Protein AF-A0A1G2U4E5-F1 (afdb_monomer_lite)

Radius of gyration: 31.42 Å; chains: 1; bounding box: 74×52×102 Å

InterPro domains:
  IPR043993 Type IV secretion system pilin [PF18895] (74-133)

pLDDT: mean 73.96, std 17.14, range [27.81, 96.56]

Sequence (344 aa):
MTSFIKIIRIAASVAVLAMAILALFSVPTLAFAQQSYTPLSPLPGTTAGNCAINPTTGYPDPDCKSDLSNYLPGLFSLVIGVAGALAVIMIVIGGIEYLSTDSMFGKEGGKEKIKNAVWGLILAIGAYAILNTISPRLVNFSLILSSIPPPATTTPVGGGSAGCVGTNSCVAGDPWPDDSFVRLQKLLSGGNIPVNKNNCKTVGETNCTSVYGLGYGAIDGVIQLKRNCEAQGNITCSVVVTGGTEYWLHGSQTGAAKTTINLNTTGHKPGNSVVDISSSYSNLNDFITDSSKSGSYKRVSCSQGGCTCSNKGPGWLIGNAVYVRESSPDHWHVCFSSSTGGGF

Foldseek 3Di:
DVVVVVVVVVVVVVVVVVVVVVVVVPPDPPPPLDAFDADPDQDVQQWQAFQDQDPVPRHGDPRTGRGPLSRQLSVLVVVLVVLVVVLVVQLVVLVCQLVVDPDPVSVVVSVVSNVVSVVSSCVSVVVVVVLVVVPVCSNRPDPPDPDPDPPPPCPPPPDFDQPPPPDQKDFWFHFDDAQCCCQVVQQCVVANAHEPADADGTQPDPRHAHAHQAAPLQSVVQSVLQVLLCVQPNDHDHKYFHHAANCLVVFDQDDPVSGITGPVGDQRHRNFNKTKIAPPTPSSVCCQPPCVRQVWDFDDQPDDDDDDQDNQDTWIDGDQKTWDFDVVPTITIMGGDDPPPDDD

Secondary structure (DSSP, 8-state):
-HHHHHHHHHHHHHHHHHHHHHHHHSS------------SSPPTT-SBS--SBPTTTSSB-TT-B--HHHHHHHHHHHHHHHHHHHHHHHHHHHHHHHHH--SHHHHHHHHHHHHHHHHHHHHHHHHHHHHHHH-GGGTS-------PPPP------SS---TTSSSSEEETTPBPPP-HIIIIIIIIHHH---BSSPPPSBTT--S----TT--HHHHHHHHHHHHHHHTTTT------EEE-S-GGGTSPEESTTS-EEEGGG-S-STT--EEEEES--HHHHHHHH-HHHH--B------SSS--S-SSS-EEEETTEEEEEEETTEEEEEEEPP------

Organism: NCBI:txid1802761

Structure (mmCIF, N/CA/C/O backbone):
data_AF-A0A1G2U4E5-F1
#
_entry.id   AF-A0A1G2U4E5-F1
#
loop_
_atom_site.group_PDB
_atom_site.id
_atom_site.type_symbol
_atom_site.label_atom_id
_atom_site.label_alt_id
_atom_site.label_comp_id
_atom_site.label_asym_id
_atom_site.label_entity_id
_atom_site.label_seq_id
_atom_site.pdbx_PDB_ins_code
_atom_site.Cartn_x
_atom_site.Cartn_y
_atom_site.Cartn_z
_atom_site.occupancy
_atom_site.B_iso_or_equiv
_atom_site.auth_seq_id
_atom_site.auth_comp_id
_atom_site.auth_asym_id
_atom_site.auth_atom_id
_atom_site.pdbx_PDB_model_num
ATOM 1 N N . MET A 1 1 ? 13.640 7.698 71.812 1.00 59.16 1 MET A N 1
ATOM 2 C CA . MET A 1 1 ? 14.522 7.139 70.756 1.00 59.16 1 MET A CA 1
ATOM 3 C C . MET A 1 1 ? 13.835 6.116 69.847 1.00 59.16 1 MET A C 1
ATOM 5 O O . MET A 1 1 ? 14.070 6.145 68.648 1.00 59.16 1 MET A O 1
ATOM 9 N N . THR A 1 2 ? 12.953 5.249 70.353 1.00 62.41 2 THR A N 1
ATOM 10 C CA . THR A 1 2 ? 12.317 4.162 69.575 1.00 62.41 2 THR A CA 1
ATOM 11 C C . THR A 1 2 ? 11.336 4.620 68.482 1.00 62.41 2 THR A C 1
ATOM 13 O O . THR A 1 2 ? 11.304 4.011 67.415 1.00 62.41 2 THR A O 1
ATOM 16 N N . SER A 1 3 ? 10.576 5.704 68.685 1.00 62.19 3 SER A N 1
ATOM 17 C CA . SER A 1 3 ? 9.626 6.217 67.672 1.00 62.19 3 SER A CA 1
ATOM 18 C C . SER A 1 3 ? 10.297 6.921 66.490 1.00 62.19 3 SER A C 1
ATOM 20 O O . SER A 1 3 ? 9.851 6.765 65.358 1.00 62.19 3 SER A O 1
ATOM 22 N N . PHE A 1 4 ? 11.410 7.624 66.720 1.00 65.69 4 PHE A N 1
ATOM 23 C CA . PHE A 1 4 ? 12.185 8.265 65.648 1.00 65.69 4 PHE A CA 1
ATOM 24 C C . PHE A 1 4 ? 12.795 7.228 64.693 1.00 65.69 4 PHE A C 1
ATOM 26 O O . PHE A 1 4 ? 12.735 7.385 63.478 1.00 65.69 4 PHE A O 1
ATOM 33 N N . ILE A 1 5 ? 13.284 6.108 65.235 1.00 69.81 5 ILE A N 1
ATOM 34 C CA . ILE A 1 5 ? 13.827 4.990 64.449 1.00 69.81 5 ILE A CA 1
ATOM 35 C C . ILE A 1 5 ? 12.730 4.311 63.603 1.00 69.81 5 ILE A C 1
ATOM 37 O O . ILE A 1 5 ? 13.002 3.871 62.487 1.00 69.81 5 ILE A O 1
ATOM 41 N N . LYS A 1 6 ? 11.478 4.252 64.086 1.00 69.31 6 LYS A N 1
ATOM 42 C CA . LYS A 1 6 ? 10.341 3.704 63.320 1.00 69.31 6 LYS A CA 1
ATOM 43 C C . LYS A 1 6 ? 9.944 4.594 62.137 1.00 69.31 6 LYS A C 1
ATOM 45 O O . LYS A 1 6 ? 9.713 4.069 61.054 1.00 69.31 6 LYS A O 1
ATOM 50 N N . ILE A 1 7 ? 9.911 5.915 62.320 1.00 72.25 7 ILE A N 1
ATOM 51 C CA . ILE A 1 7 ? 9.549 6.869 61.255 1.00 72.25 7 ILE A CA 1
ATOM 52 C C . ILE A 1 7 ? 10.602 6.866 60.140 1.00 72.25 7 ILE A C 1
ATOM 54 O O . ILE A 1 7 ? 10.249 6.797 58.966 1.00 72.25 7 ILE A O 1
ATOM 58 N N . ILE A 1 8 ? 11.889 6.837 60.503 1.00 74.56 8 ILE A N 1
ATOM 59 C CA . ILE A 1 8 ? 12.995 6.752 59.536 1.00 74.56 8 ILE A CA 1
ATOM 60 C C . ILE A 1 8 ? 12.924 5.444 58.733 1.00 74.56 8 ILE A C 1
ATOM 62 O O . ILE A 1 8 ? 13.129 5.453 57.523 1.00 74.56 8 ILE A O 1
ATOM 66 N N . ARG A 1 9 ? 12.567 4.323 59.377 1.00 73.44 9 ARG A N 1
ATOM 67 C CA . ARG A 1 9 ? 12.382 3.031 58.696 1.00 73.44 9 ARG A CA 1
ATOM 68 C C . ARG A 1 9 ? 11.208 3.034 57.718 1.00 73.44 9 ARG A C 1
ATOM 70 O O . ARG A 1 9 ? 11.356 2.516 56.621 1.00 73.44 9 ARG A O 1
ATOM 77 N N . ILE A 1 10 ? 10.074 3.637 58.078 1.00 76.25 10 ILE A N 1
ATOM 78 C CA . ILE A 1 10 ? 8.908 3.735 57.183 1.00 76.25 10 ILE A CA 1
ATOM 79 C C . ILE A 1 10 ? 9.222 4.643 55.989 1.00 76.25 10 ILE A C 1
ATOM 81 O O . ILE A 1 10 ? 8.943 4.269 54.854 1.00 76.25 10 ILE A O 1
ATOM 85 N N . ALA A 1 11 ? 9.861 5.792 56.225 1.00 73.38 11 ALA A N 1
ATOM 86 C CA . ALA A 1 11 ? 10.262 6.709 55.160 1.00 73.38 11 ALA A CA 1
ATOM 87 C C . ALA A 1 11 ? 11.271 6.064 54.192 1.00 73.38 11 ALA A C 1
ATOM 89 O O . ALA A 1 11 ? 11.122 6.193 52.979 1.00 73.38 11 ALA A O 1
ATOM 90 N N . ALA A 1 12 ? 12.244 5.306 54.712 1.00 77.00 12 ALA A N 1
ATOM 91 C CA . ALA A 1 12 ? 13.188 4.551 53.893 1.00 77.00 12 ALA A CA 1
ATOM 92 C C . ALA A 1 12 ? 12.487 3.460 53.064 1.00 77.00 12 ALA A C 1
ATOM 94 O O . ALA A 1 12 ? 12.763 3.335 51.874 1.00 77.00 12 ALA A O 1
ATOM 95 N N . SER A 1 13 ? 11.533 2.724 53.644 1.00 76.25 13 SER A N 1
ATOM 96 C CA . SER A 1 13 ? 10.756 1.712 52.913 1.00 76.25 13 SER A CA 1
ATOM 97 C C . SER A 1 13 ? 9.894 2.317 51.802 1.00 76.25 13 SER A C 1
ATOM 99 O O . SER A 1 13 ? 9.824 1.756 50.711 1.00 76.25 13 SER A O 1
ATOM 101 N N . VAL A 1 14 ? 9.271 3.474 52.044 1.00 80.12 14 VAL A N 1
ATOM 102 C CA . VAL A 1 14 ? 8.480 4.191 51.029 1.00 80.12 14 VAL A CA 1
ATOM 103 C C . VAL A 1 14 ? 9.379 4.730 49.915 1.00 80.12 14 VAL A C 1
ATOM 105 O O . VAL A 1 14 ? 9.027 4.610 48.746 1.00 80.12 14 VAL A O 1
ATOM 108 N N . ALA A 1 15 ? 10.560 5.259 50.248 1.00 77.12 15 ALA A N 1
ATOM 109 C CA . ALA A 1 15 ? 11.523 5.741 49.259 1.00 77.12 15 ALA A CA 1
ATOM 110 C C . ALA A 1 15 ? 12.093 4.604 48.393 1.00 77.12 15 ALA A C 1
ATOM 112 O O . ALA A 1 15 ? 12.222 4.761 47.181 1.00 77.12 15 ALA A O 1
ATOM 113 N N . VAL A 1 16 ? 12.380 3.440 48.988 1.00 79.62 16 VAL A N 1
ATOM 114 C CA . VAL A 1 16 ? 12.820 2.242 48.254 1.00 79.62 16 VAL A CA 1
ATOM 115 C C . VAL A 1 16 ? 11.708 1.717 47.345 1.00 79.62 16 VAL A C 1
ATOM 117 O O . VAL A 1 16 ? 11.981 1.379 46.196 1.00 79.62 16 VAL A O 1
ATOM 120 N N . LEU A 1 17 ? 10.453 1.710 47.806 1.00 78.94 17 LEU A N 1
ATOM 121 C CA . LEU A 1 17 ? 9.310 1.304 46.985 1.00 78.94 17 LEU A CA 1
ATOM 122 C C . LEU A 1 17 ? 9.060 2.291 45.832 1.00 78.94 17 LEU A C 1
ATOM 124 O O . LEU A 1 17 ? 8.835 1.865 44.704 1.00 78.94 17 LEU A O 1
ATOM 128 N N . ALA A 1 18 ? 9.166 3.598 46.083 1.00 78.06 18 ALA A N 1
ATOM 129 C CA . ALA A 1 18 ? 9.036 4.627 45.054 1.00 78.06 18 ALA A CA 1
ATOM 130 C C . ALA A 1 18 ? 10.158 4.540 44.006 1.00 78.06 18 ALA A C 1
ATOM 132 O O . ALA A 1 18 ? 9.879 4.633 42.813 1.00 78.06 18 ALA A O 1
ATOM 133 N N . MET A 1 19 ? 11.407 4.296 44.422 1.00 75.75 19 MET A N 1
ATOM 134 C CA . MET A 1 19 ? 12.526 4.080 43.497 1.00 75.75 19 MET A CA 1
ATOM 135 C C . MET A 1 19 ? 12.413 2.756 42.734 1.00 75.75 19 MET A C 1
ATOM 137 O O . MET A 1 19 ? 12.761 2.721 41.559 1.00 75.75 19 MET A O 1
ATOM 141 N N . ALA A 1 20 ? 11.882 1.693 43.344 1.00 75.25 20 ALA A N 1
ATOM 142 C CA . ALA A 1 20 ? 11.609 0.433 42.651 1.00 75.25 20 ALA A CA 1
ATOM 143 C C . ALA A 1 20 ? 10.503 0.588 41.592 1.00 75.25 20 ALA A C 1
ATOM 145 O O . ALA A 1 20 ? 10.631 0.063 40.490 1.00 75.25 20 ALA A O 1
ATOM 146 N N . ILE A 1 21 ? 9.453 1.364 41.886 1.00 74.50 21 ILE A N 1
ATOM 147 C CA . ILE A 1 21 ? 8.400 1.706 40.918 1.00 74.50 21 ILE A CA 1
ATOM 148 C C . ILE A 1 21 ? 8.966 2.586 39.796 1.00 74.50 21 ILE A C 1
ATOM 150 O O . ILE A 1 21 ? 8.688 2.335 38.629 1.00 74.50 21 ILE A O 1
ATOM 154 N N . LEU A 1 22 ? 9.815 3.567 40.115 1.00 69.75 22 LEU A N 1
ATOM 155 C CA . LEU A 1 22 ? 10.456 4.423 39.112 1.00 69.75 22 LEU A CA 1
ATOM 156 C C . LEU A 1 22 ? 11.447 3.642 38.228 1.00 69.75 22 LEU A C 1
ATOM 158 O O . LEU A 1 22 ? 11.534 3.903 37.031 1.00 69.75 22 LEU A O 1
ATOM 162 N N . ALA A 1 23 ? 12.134 2.645 38.794 1.00 67.19 23 ALA A N 1
ATOM 163 C CA . ALA A 1 23 ? 13.008 1.722 38.070 1.00 67.19 23 ALA A CA 1
ATOM 164 C C . ALA A 1 23 ? 12.234 0.754 37.153 1.00 67.19 23 ALA A C 1
ATOM 166 O O . ALA A 1 23 ? 12.748 0.343 36.117 1.00 67.19 23 ALA A O 1
ATOM 167 N N . LEU A 1 24 ? 10.980 0.427 37.489 1.00 62.53 24 LEU A N 1
ATOM 168 C CA . LEU A 1 24 ? 10.079 -0.336 36.614 1.00 62.53 24 LEU A CA 1
ATOM 169 C C . LEU A 1 24 ? 9.598 0.486 35.403 1.00 62.53 24 LEU A C 1
ATOM 171 O O . LEU A 1 24 ? 9.267 -0.098 34.375 1.00 62.53 24 LEU A O 1
ATOM 175 N N . PHE A 1 25 ? 9.608 1.821 35.490 1.00 58.56 25 PHE A N 1
ATOM 176 C CA . PHE A 1 25 ? 9.294 2.726 34.373 1.00 58.56 25 PHE A CA 1
ATOM 177 C C . PHE A 1 25 ? 10.502 3.067 33.481 1.00 58.56 25 PHE A C 1
ATOM 179 O O . PHE A 1 25 ? 10.305 3.597 32.389 1.00 58.56 25 PHE A O 1
ATOM 186 N N . SER A 1 26 ? 11.736 2.777 33.909 1.00 47.69 26 SER A N 1
ATOM 187 C CA . SER A 1 26 ? 12.967 3.085 33.161 1.00 47.69 26 SER A CA 1
ATOM 188 C C . SER A 1 26 ? 13.577 1.891 32.420 1.00 47.69 26 SER A C 1
ATOM 190 O O . SER A 1 26 ? 14.659 2.014 31.844 1.00 47.69 26 SER A O 1
ATOM 192 N N . VAL A 1 27 ? 12.884 0.749 32.369 1.00 55.75 27 VAL A N 1
ATOM 193 C CA . VAL A 1 27 ? 13.263 -0.349 31.475 1.00 55.75 27 VAL A CA 1
ATOM 194 C C . VAL A 1 27 ? 12.958 0.092 30.037 1.00 55.75 27 VAL A C 1
ATOM 196 O O . VAL A 1 27 ? 11.792 0.361 29.737 1.00 55.75 27 VAL A O 1
ATOM 199 N N . PRO A 1 28 ? 13.949 0.186 29.128 1.00 52.59 28 PRO A N 1
ATOM 200 C CA . PRO A 1 28 ? 13.651 0.363 27.717 1.00 52.59 28 PRO A CA 1
ATOM 201 C C . PRO A 1 28 ? 12.783 -0.816 27.295 1.00 52.59 28 PRO A C 1
ATOM 203 O O . PRO A 1 28 ? 13.145 -1.977 27.497 1.00 52.59 28 PRO A O 1
ATOM 206 N N . THR A 1 29 ? 11.603 -0.510 26.768 1.00 51.00 29 THR A N 1
ATOM 207 C CA . THR A 1 29 ? 10.697 -1.498 26.207 1.00 51.00 29 THR A CA 1
ATOM 208 C C . THR A 1 29 ? 11.466 -2.282 25.153 1.00 51.00 29 THR A C 1
ATOM 210 O O . THR A 1 29 ? 11.752 -1.790 24.063 1.00 51.00 29 THR A O 1
ATOM 213 N N . LEU A 1 30 ? 11.835 -3.518 25.493 1.00 43.84 30 LEU A N 1
ATOM 214 C CA . LEU A 1 30 ? 12.184 -4.521 24.504 1.00 43.84 30 LEU A CA 1
ATOM 215 C C . LEU A 1 30 ? 10.944 -4.651 23.628 1.00 43.84 30 LEU A C 1
ATOM 217 O O . LEU A 1 30 ? 9.931 -5.222 24.032 1.00 43.84 30 LEU A O 1
ATOM 221 N N . ALA A 1 31 ? 10.998 -4.003 22.469 1.00 39.25 31 ALA A N 1
ATOM 222 C CA . ALA A 1 31 ? 9.990 -4.111 21.445 1.00 39.25 31 ALA A CA 1
ATOM 223 C C . ALA A 1 31 ? 9.975 -5.574 21.003 1.00 39.25 31 ALA A C 1
ATOM 225 O O . ALA A 1 31 ? 10.792 -6.007 20.191 1.00 39.25 31 ALA A O 1
ATOM 226 N N . PHE A 1 32 ? 9.061 -6.355 21.575 1.00 39.91 32 PHE A N 1
ATOM 227 C CA . PHE A 1 32 ? 8.643 -7.596 20.959 1.00 39.91 32 PHE A CA 1
ATOM 228 C C . PHE A 1 32 ? 8.132 -7.226 19.569 1.00 39.91 32 PHE A C 1
ATOM 230 O O . PHE A 1 32 ? 7.167 -6.476 19.418 1.00 39.91 32 PHE A O 1
ATOM 237 N N . ALA A 1 33 ? 8.844 -7.701 18.552 1.00 35.50 33 ALA A N 1
ATOM 238 C CA . ALA A 1 33 ? 8.418 -7.636 17.170 1.00 35.50 33 ALA A CA 1
ATOM 239 C C . ALA A 1 33 ? 7.102 -8.417 17.049 1.00 35.50 33 ALA A C 1
ATOM 241 O O . ALA A 1 33 ? 7.104 -9.643 16.954 1.00 35.50 33 ALA A O 1
ATOM 242 N N . GLN A 1 34 ? 5.968 -7.723 17.130 1.00 42.28 34 GLN A N 1
ATOM 243 C CA . GLN A 1 34 ? 4.666 -8.365 17.037 1.00 42.28 34 GLN A CA 1
ATOM 244 C C . GLN A 1 34 ? 4.303 -8.507 15.559 1.00 42.28 34 GLN A C 1
ATOM 246 O O . GLN A 1 34 ? 4.170 -7.523 14.839 1.00 42.28 34 GLN A O 1
ATOM 251 N N . GLN A 1 35 ? 4.184 -9.750 15.092 1.00 42.25 35 GLN A N 1
ATOM 252 C CA . GLN A 1 35 ? 3.522 -10.064 13.827 1.00 42.25 35 GLN A CA 1
ATOM 253 C C . GLN A 1 35 ? 2.085 -9.525 13.866 1.00 42.25 35 GLN A C 1
ATOM 255 O O . GLN A 1 35 ? 1.492 -9.451 14.943 1.00 42.25 35 GLN A O 1
ATOM 260 N N . SER A 1 36 ? 1.527 -9.156 12.708 1.00 50.38 36 SER A N 1
ATOM 261 C CA . SER A 1 36 ? 0.116 -8.785 12.562 1.00 50.38 36 SER A CA 1
ATOM 262 C C . SER A 1 36 ? -0.775 -9.811 13.268 1.00 50.38 36 SER A C 1
ATOM 264 O O . SER A 1 36 ? -0.954 -10.930 12.793 1.00 50.38 36 SER A O 1
ATOM 266 N N . TYR A 1 37 ? -1.276 -9.442 14.446 1.00 56.69 37 TYR A N 1
ATOM 267 C CA . TYR A 1 37 ? -2.087 -10.316 15.278 1.00 56.69 37 TYR A CA 1
ATOM 268 C C . TYR A 1 37 ? -3.503 -10.337 14.714 1.00 56.69 37 TYR A C 1
ATOM 270 O O . TYR A 1 37 ? -4.217 -9.335 14.787 1.00 56.69 37 TYR A O 1
ATOM 278 N N . THR A 1 38 ? -3.892 -11.478 14.152 1.00 62.88 38 THR A N 1
ATOM 279 C CA . THR A 1 38 ? -5.272 -11.755 13.761 1.00 62.88 38 THR A CA 1
ATOM 280 C C . THR A 1 38 ? -5.931 -12.569 14.883 1.00 62.88 38 THR A C 1
ATOM 282 O O . THR A 1 38 ? -5.428 -13.636 15.245 1.00 62.88 38 THR A O 1
ATOM 285 N N . PRO A 1 39 ? -7.012 -12.073 15.507 1.00 62.44 39 PRO A N 1
ATOM 286 C CA . PRO A 1 39 ? -7.740 -12.828 16.515 1.00 62.44 39 PRO A CA 1
ATOM 287 C C . PRO A 1 39 ? -8.384 -14.064 15.870 1.00 62.44 39 PRO A C 1
ATOM 289 O O . PRO A 1 39 ? -8.879 -13.998 14.747 1.00 62.44 39 PRO A O 1
ATOM 292 N N . LEU A 1 40 ? -8.404 -15.192 16.591 1.00 62.72 40 LEU A N 1
ATOM 293 C CA . LEU A 1 40 ? -8.928 -16.467 16.073 1.00 62.72 40 LEU A CA 1
ATOM 294 C C . LEU A 1 40 ? -10.434 -16.430 15.765 1.00 62.72 40 LEU A C 1
ATOM 296 O O . LEU A 1 40 ? -10.932 -17.273 15.025 1.00 62.72 40 LEU A O 1
ATOM 300 N N . SER A 1 41 ? -11.161 -15.469 16.333 1.00 73.00 41 SER A N 1
ATOM 301 C CA . SER A 1 41 ? -12.567 -15.233 16.028 1.00 73.00 41 SER A CA 1
ATOM 302 C C . SER A 1 41 ? -12.882 -13.738 16.107 1.00 73.00 41 SER A C 1
ATOM 304 O O . SER A 1 41 ? -12.602 -13.125 17.144 1.00 73.00 41 SER A O 1
ATOM 306 N N . PRO A 1 42 ? -13.497 -13.141 15.075 1.00 71.38 42 PRO A N 1
ATOM 307 C CA . PRO A 1 42 ? -14.040 -11.796 15.179 1.00 71.38 42 PRO A CA 1
ATOM 308 C C . PRO A 1 42 ? -15.256 -11.784 16.116 1.00 71.38 42 PRO A C 1
ATOM 310 O O . PRO A 1 42 ? -16.144 -12.630 16.012 1.00 71.38 42 PRO A O 1
ATOM 313 N N . LEU A 1 43 ? -15.307 -10.816 17.030 1.00 79.25 43 LEU A N 1
ATOM 314 C CA . LEU A 1 43 ? -16.484 -10.533 17.848 1.00 79.25 43 LEU A CA 1
ATOM 315 C C . LEU A 1 43 ? -17.457 -9.611 17.078 1.00 79.25 43 LEU A C 1
ATOM 317 O O . LEU A 1 43 ? -17.062 -8.891 16.152 1.00 79.25 43 LEU A O 1
ATOM 321 N N . PRO A 1 44 ? -18.745 -9.580 17.455 1.00 73.50 44 PRO A N 1
ATOM 322 C CA . PRO A 1 44 ? -19.688 -8.612 16.904 1.00 73.50 44 PRO A CA 1
ATOM 323 C C . PRO A 1 44 ? -19.212 -7.172 17.147 1.00 73.50 44 PRO A C 1
ATOM 325 O O . PRO A 1 44 ? -18.889 -6.804 18.274 1.00 73.50 44 PRO A O 1
ATOM 328 N N . GLY A 1 45 ? -19.162 -6.355 16.091 1.00 70.62 45 GLY A N 1
ATOM 329 C CA . GLY A 1 45 ? -18.720 -4.956 16.172 1.00 70.62 45 GLY A CA 1
ATOM 330 C C . GLY A 1 45 ? -17.201 -4.751 16.256 1.00 70.62 45 GLY A C 1
ATOM 331 O O . GLY A 1 45 ? -16.765 -3.625 16.472 1.00 70.62 45 GLY A O 1
ATOM 332 N N . THR A 1 46 ? -16.391 -5.803 16.076 1.00 75.25 46 THR A N 1
ATOM 333 C CA . THR A 1 46 ? -14.915 -5.715 16.103 1.00 75.25 46 THR A CA 1
ATOM 334 C C . THR A 1 46 ? -14.244 -5.838 14.732 1.00 75.25 46 THR A C 1
ATOM 336 O O . THR A 1 46 ? -13.031 -6.028 14.643 1.00 75.25 46 THR A O 1
ATOM 339 N N . THR A 1 47 ? -15.022 -5.800 13.654 1.00 72.31 47 THR A N 1
ATOM 340 C CA . THR A 1 47 ? -14.549 -5.998 12.279 1.00 72.31 47 THR A CA 1
ATOM 341 C C . THR A 1 47 ? -14.635 -4.698 11.493 1.00 72.31 47 THR A C 1
ATOM 343 O O . THR A 1 47 ? -15.626 -3.977 11.592 1.00 72.31 47 THR A O 1
ATOM 346 N N . ALA A 1 48 ? -13.618 -4.405 10.683 1.00 64.38 48 ALA A N 1
ATOM 347 C CA . ALA A 1 48 ? -13.796 -3.504 9.552 1.00 64.38 48 ALA A CA 1
ATOM 348 C C . ALA A 1 48 ? -14.630 -4.250 8.500 1.00 64.38 48 ALA A C 1
ATOM 350 O O . ALA A 1 48 ? -14.339 -5.411 8.229 1.00 64.38 48 ALA A O 1
ATOM 351 N N . GLY A 1 49 ? -15.681 -3.624 7.969 1.00 64.12 49 GLY A N 1
ATOM 352 C CA . GLY A 1 49 ? -16.541 -4.217 6.938 1.00 64.12 49 GLY A CA 1
ATOM 353 C C . GLY A 1 49 ? -17.625 -5.181 7.446 1.00 64.12 49 GLY A C 1
ATOM 354 O O . GLY A 1 49 ? -17.754 -5.458 8.643 1.00 64.12 49 GLY A O 1
ATOM 355 N N . ASN A 1 50 ? -18.445 -5.674 6.511 1.00 64.19 50 ASN A N 1
ATOM 356 C CA . ASN A 1 50 ? -19.515 -6.632 6.785 1.00 64.19 50 ASN A CA 1
ATOM 357 C C . ASN A 1 50 ? -18.993 -8.069 6.658 1.00 64.19 50 ASN A C 1
ATOM 359 O O . ASN A 1 50 ? -18.819 -8.588 5.560 1.00 64.19 50 ASN A O 1
ATOM 363 N N . CYS A 1 51 ? -18.791 -8.738 7.788 1.00 66.94 51 CYS A N 1
ATOM 364 C CA . CYS A 1 51 ? -18.346 -10.131 7.807 1.00 66.94 51 CYS A CA 1
ATOM 365 C C . CYS A 1 51 ? -19.484 -11.153 7.634 1.00 66.94 51 CYS A C 1
ATOM 367 O O . CYS A 1 51 ? -19.261 -12.353 7.803 1.00 66.94 51 CYS A O 1
ATOM 369 N N . ALA A 1 52 ? -20.705 -10.712 7.305 1.00 65.25 52 ALA A N 1
ATOM 370 C CA . ALA A 1 52 ? -21.757 -11.623 6.875 1.00 65.25 52 ALA A CA 1
ATOM 371 C C . ALA A 1 52 ? -21.384 -12.266 5.532 1.00 65.25 52 ALA A C 1
ATOM 373 O O . ALA A 1 52 ? -20.851 -11.613 4.635 1.00 65.25 52 ALA A O 1
ATOM 374 N N . ILE A 1 53 ? -21.704 -13.552 5.385 1.00 58.44 53 ILE A N 1
ATOM 375 C CA . ILE A 1 53 ? -21.564 -14.249 4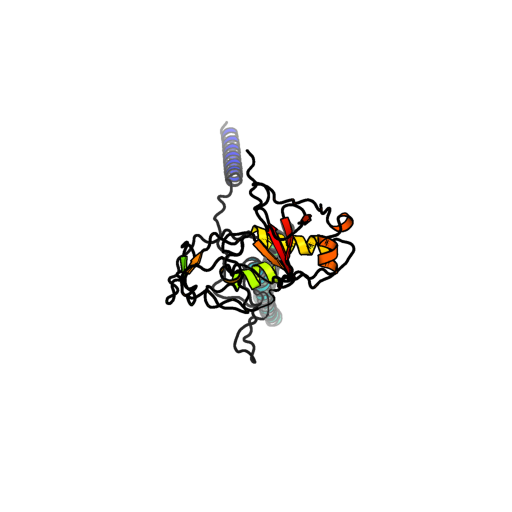.108 1.00 58.44 53 ILE A CA 1
ATOM 376 C C . ILE A 1 53 ? -22.479 -13.563 3.101 1.00 58.44 53 ILE A C 1
ATOM 378 O O . ILE A 1 53 ? -23.693 -13.492 3.303 1.00 58.44 53 ILE A O 1
ATOM 382 N N . ASN A 1 54 ? -21.893 -13.042 2.025 1.00 63.53 54 ASN A N 1
ATOM 383 C CA . ASN A 1 54 ? -22.670 -12.438 0.962 1.00 63.53 54 ASN A CA 1
ATOM 384 C C . ASN A 1 54 ? -23.501 -13.548 0.284 1.00 63.53 54 ASN A C 1
ATOM 386 O O . ASN A 1 54 ? -22.921 -14.508 -0.232 1.00 63.53 54 ASN A O 1
ATOM 390 N N . PRO A 1 55 ? -24.843 -13.449 0.273 1.00 58.00 55 PRO A N 1
ATOM 391 C CA . PRO A 1 55 ? -25.711 -14.507 -0.245 1.00 58.00 55 PRO A CA 1
ATOM 392 C C . PRO A 1 55 ? -25.564 -14.724 -1.759 1.00 58.00 55 PRO A C 1
ATOM 394 O O . PRO A 1 55 ? -25.997 -15.753 -2.270 1.00 58.00 55 PRO A O 1
ATOM 397 N N . THR A 1 56 ? -24.942 -13.784 -2.473 1.00 58.94 56 THR A N 1
ATOM 398 C CA . THR A 1 56 ? -24.748 -13.826 -3.926 1.00 58.94 56 THR A CA 1
ATOM 399 C C . THR A 1 56 ? -23.384 -14.397 -4.316 1.00 58.94 56 THR A C 1
ATOM 401 O O . THR A 1 56 ? -23.273 -15.052 -5.348 1.00 58.94 56 THR A O 1
ATOM 404 N N . THR A 1 57 ? -22.338 -14.158 -3.516 1.00 53.31 57 THR A N 1
ATOM 405 C CA . THR A 1 57 ? -20.968 -14.616 -3.822 1.00 53.31 57 THR A CA 1
ATOM 406 C C . THR A 1 57 ? -20.515 -15.802 -2.974 1.00 53.31 57 THR A C 1
ATOM 408 O O . THR A 1 57 ? -19.532 -16.441 -3.329 1.00 53.31 57 THR A O 1
ATOM 411 N N . GLY A 1 58 ? -21.198 -16.117 -1.867 1.00 52.41 58 GLY A N 1
ATOM 412 C CA . GLY A 1 58 ? -20.831 -17.213 -0.962 1.00 52.41 58 GLY A CA 1
ATOM 413 C C . GLY A 1 58 ? -19.554 -16.968 -0.146 1.00 52.41 58 GLY A C 1
ATOM 414 O O . GLY A 1 58 ? -19.149 -17.839 0.621 1.00 52.41 58 GLY A O 1
ATOM 415 N N . TYR A 1 59 ? -18.943 -15.787 -0.273 1.00 47.59 59 TYR A N 1
ATOM 416 C CA . TYR A 1 59 ? -17.741 -15.372 0.449 1.00 47.59 59 TYR A CA 1
ATOM 417 C C . TYR A 1 59 ? -18.024 -14.115 1.294 1.00 47.59 59 TYR A C 1
ATOM 419 O O . TYR A 1 59 ? -18.879 -13.308 0.912 1.00 47.59 59 TYR A O 1
ATOM 427 N N . PRO A 1 60 ? -17.350 -13.938 2.449 1.00 56.62 60 PRO A N 1
ATOM 428 C CA . PRO A 1 60 ? -17.403 -12.686 3.201 1.00 56.62 60 PRO A CA 1
ATOM 429 C C . PRO A 1 60 ? -16.788 -11.539 2.387 1.00 56.62 60 PRO A C 1
ATOM 431 O O . PRO A 1 60 ? -15.978 -11.766 1.486 1.00 56.62 60 PRO A O 1
ATOM 434 N N . ASP A 1 61 ? -17.196 -10.310 2.703 1.00 59.81 61 ASP A N 1
ATOM 435 C CA . ASP A 1 61 ? -16.685 -9.086 2.080 1.00 59.81 61 ASP A CA 1
ATOM 436 C C . ASP A 1 61 ? -15.137 -9.054 2.119 1.00 59.81 61 ASP A C 1
ATOM 438 O O . ASP A 1 61 ? -14.566 -9.326 3.180 1.00 59.81 61 ASP A O 1
ATOM 442 N N . PRO A 1 62 ? -14.431 -8.750 1.011 1.00 55.88 62 PRO A N 1
ATOM 443 C CA . PRO A 1 62 ? -12.969 -8.604 1.005 1.00 55.88 62 PRO A CA 1
ATOM 444 C C . PRO A 1 62 ? -12.443 -7.529 1.975 1.00 55.88 62 PRO A C 1
ATOM 446 O O . PRO A 1 62 ? -11.262 -7.566 2.339 1.00 55.88 62 PRO A O 1
ATOM 449 N N . ASP A 1 63 ? -13.303 -6.614 2.432 1.00 58.06 63 ASP A N 1
ATOM 450 C CA . ASP A 1 63 ? -12.989 -5.625 3.463 1.00 58.06 63 ASP A CA 1
ATOM 451 C C . ASP A 1 63 ? -13.172 -6.153 4.900 1.00 58.06 63 ASP A C 1
ATOM 453 O O . ASP A 1 63 ? -12.811 -5.450 5.845 1.00 58.06 63 ASP A O 1
ATOM 457 N N . CYS A 1 64 ? -13.667 -7.388 5.086 1.00 64.25 64 CYS A N 1
ATOM 458 C CA . CYS A 1 64 ? -13.796 -8.048 6.389 1.00 64.25 64 CYS A CA 1
ATOM 459 C C . CYS A 1 64 ? -12.413 -8.308 7.008 1.00 64.25 64 CYS A C 1
ATOM 461 O O . CYS A 1 64 ? -11.747 -9.306 6.717 1.00 64.25 64 CYS A O 1
ATOM 463 N N . LYS A 1 65 ? -11.977 -7.403 7.891 1.00 64.44 65 LYS A N 1
ATOM 464 C CA . LYS A 1 65 ? -10.705 -7.510 8.625 1.00 64.44 65 LYS A CA 1
ATOM 465 C C . LYS A 1 65 ? -10.911 -7.269 10.114 1.00 64.44 65 LYS A C 1
ATOM 467 O O . LYS A 1 65 ? -11.436 -6.234 10.526 1.00 64.44 65 LYS A O 1
ATOM 472 N N . SER A 1 66 ? -10.464 -8.212 10.938 1.00 67.31 66 SER A N 1
ATOM 473 C CA . SER A 1 66 ? -10.357 -8.041 12.388 1.00 67.31 66 SER A CA 1
ATOM 474 C C . SER A 1 66 ? -8.892 -7.839 12.758 1.00 67.31 66 SER A C 1
ATOM 476 O O . SER A 1 66 ? -8.158 -8.802 12.957 1.00 67.31 66 SER A O 1
ATOM 478 N N . ASP A 1 67 ? -8.465 -6.586 12.834 1.00 72.38 67 ASP A N 1
ATOM 479 C CA . ASP A 1 67 ? -7.147 -6.225 13.351 1.00 72.38 67 ASP A CA 1
ATOM 480 C C . ASP A 1 67 ? -7.268 -5.779 14.808 1.00 72.38 67 ASP A C 1
ATOM 482 O O . ASP A 1 67 ? -8.320 -5.298 15.236 1.00 72.38 67 ASP A O 1
ATOM 486 N N . LEU A 1 68 ? -6.177 -5.873 15.572 1.00 73.12 68 LEU A N 1
ATOM 487 C CA . LEU A 1 68 ? -6.142 -5.446 16.977 1.00 73.12 68 LEU A CA 1
ATOM 488 C C . LEU A 1 68 ? -6.647 -4.001 17.176 1.00 73.12 68 LEU A C 1
ATOM 490 O O . LEU A 1 68 ? -7.324 -3.714 18.164 1.00 73.12 68 LEU A O 1
ATOM 494 N N . SER A 1 69 ? -6.372 -3.127 16.203 1.00 73.12 69 SER A N 1
ATOM 495 C CA . SER A 1 69 ? -6.805 -1.726 16.174 1.00 73.12 69 SER A CA 1
ATOM 496 C C . SER A 1 69 ? -8.328 -1.552 16.154 1.00 73.12 69 SER A C 1
ATOM 498 O O . SER A 1 69 ? -8.828 -0.591 16.722 1.00 73.12 69 SER A O 1
ATOM 500 N N . ASN A 1 70 ? -9.073 -2.491 15.560 1.00 75.69 70 ASN A N 1
ATOM 501 C CA . ASN A 1 70 ? -10.544 -2.489 15.556 1.00 75.69 70 ASN A CA 1
ATOM 502 C C . ASN A 1 70 ? -11.118 -3.407 16.645 1.00 75.69 70 ASN A C 1
ATOM 504 O O . ASN A 1 70 ? -12.223 -3.187 17.143 1.00 75.69 70 ASN A O 1
ATOM 508 N N . TYR A 1 71 ? -10.347 -4.417 17.053 1.00 79.62 71 TYR A N 1
ATOM 509 C CA . TYR A 1 71 ? -10.783 -5.420 18.011 1.00 79.62 71 TYR A CA 1
ATOM 510 C C . TYR A 1 71 ? -10.916 -4.887 19.429 1.00 79.62 71 TYR A C 1
ATOM 512 O O . TYR A 1 71 ? -11.938 -5.103 20.076 1.00 79.62 71 TYR A O 1
ATOM 520 N N . LEU A 1 72 ? -9.912 -4.159 19.916 1.00 80.31 72 LEU A N 1
ATOM 521 C CA . LEU A 1 72 ? -9.924 -3.657 21.287 1.00 80.31 72 LEU A CA 1
ATOM 522 C C . LEU A 1 72 ? -10.989 -2.572 21.534 1.00 80.31 72 LEU A C 1
ATOM 524 O O . LEU A 1 72 ? -11.731 -2.704 22.510 1.00 80.31 72 LEU A O 1
ATOM 528 N N . PRO A 1 73 ? -11.142 -1.548 20.669 1.00 80.38 73 PRO A N 1
ATOM 529 C CA . PRO A 1 73 ? -12.203 -0.552 20.834 1.00 80.38 73 PRO A CA 1
ATOM 530 C C . PRO A 1 73 ? -13.606 -1.174 20.752 1.00 80.38 73 PRO A C 1
ATOM 532 O O . PRO A 1 73 ? -14.493 -0.835 21.544 1.00 80.38 73 PRO A O 1
ATOM 535 N N . GLY A 1 74 ? -13.803 -2.130 19.834 1.00 81.44 74 GLY A N 1
ATOM 536 C CA . GLY A 1 74 ? -15.064 -2.860 19.717 1.00 81.44 74 GLY A CA 1
ATOM 537 C C . GLY A 1 74 ? -15.333 -3.758 20.930 1.00 81.44 74 GLY A C 1
ATOM 538 O O . GLY A 1 74 ? -16.461 -3.799 21.415 1.00 81.44 74 GLY A O 1
ATOM 539 N N . LEU A 1 75 ? -14.302 -4.389 21.504 1.00 85.50 75 LEU A N 1
ATOM 540 C CA . LEU A 1 75 ? -14.413 -5.172 22.738 1.00 85.50 75 LEU A CA 1
ATOM 541 C C . LEU A 1 75 ? -14.821 -4.302 23.934 1.00 85.50 75 LEU A C 1
ATOM 543 O O . LEU A 1 75 ? -15.725 -4.685 24.676 1.00 85.50 75 LEU A O 1
ATOM 547 N N . PHE A 1 76 ? -14.208 -3.127 24.118 1.00 85.75 76 PHE A N 1
ATOM 548 C CA . PHE A 1 76 ? -14.623 -2.193 25.172 1.00 85.75 76 PHE A CA 1
ATOM 549 C C . PHE A 1 76 ? -16.083 -1.763 24.994 1.00 85.75 76 PHE A C 1
ATOM 551 O O . PHE A 1 76 ? -16.849 -1.776 25.957 1.00 85.75 76 PHE A O 1
ATOM 558 N N . SER A 1 77 ? -16.487 -1.458 23.759 1.00 85.00 77 SER A N 1
ATOM 559 C CA . SER A 1 77 ? -17.873 -1.095 23.440 1.00 85.00 77 SER A CA 1
ATOM 560 C C . SER A 1 77 ? -18.849 -2.243 23.730 1.00 85.00 77 SER A C 1
ATOM 562 O O . SER A 1 77 ? -19.906 -2.021 24.322 1.00 85.00 77 SER A O 1
ATOM 564 N N . LEU A 1 78 ? -18.475 -3.481 23.390 1.00 88.31 78 LEU A N 1
ATOM 565 C CA . LEU A 1 78 ? -19.268 -4.681 23.660 1.00 88.31 78 LEU A CA 1
ATOM 566 C C . LEU A 1 78 ? -19.427 -4.927 25.166 1.00 88.31 78 LEU A C 1
ATOM 568 O O . LEU A 1 78 ? -20.542 -5.152 25.632 1.00 88.31 78 LEU A O 1
ATOM 572 N N . VAL A 1 79 ? -18.339 -4.849 25.938 1.00 88.69 79 VAL A N 1
ATOM 573 C CA . VAL A 1 79 ? -18.365 -5.058 27.395 1.00 88.69 79 VAL A CA 1
ATOM 574 C C . VAL A 1 79 ? -19.233 -4.008 28.087 1.00 88.69 79 VAL A C 1
ATOM 576 O O . VAL A 1 79 ? -20.036 -4.362 28.950 1.00 88.69 79 VAL A O 1
ATOM 579 N N . ILE A 1 80 ? -19.131 -2.735 27.689 1.00 90.38 80 ILE A N 1
ATOM 580 C CA . ILE A 1 80 ? -19.987 -1.666 28.228 1.00 90.38 80 ILE A CA 1
ATOM 581 C C . ILE A 1 80 ? -21.457 -1.916 27.860 1.00 90.38 80 ILE A C 1
ATOM 583 O O . ILE A 1 80 ? -22.331 -1.769 28.715 1.00 90.38 80 ILE A O 1
ATOM 587 N N . GLY A 1 81 ? -21.737 -2.352 26.628 1.00 90.56 81 GLY A N 1
ATOM 588 C CA . GLY A 1 81 ? -23.089 -2.716 26.195 1.00 90.56 81 GLY A CA 1
ATOM 589 C C . GLY A 1 81 ? -23.691 -3.860 27.019 1.00 90.56 81 GLY A C 1
ATOM 590 O O . GLY A 1 81 ? -24.815 -3.746 27.513 1.00 90.56 81 GLY A O 1
ATOM 591 N N . VAL A 1 82 ? -22.928 -4.936 27.237 1.00 92.56 82 VAL A N 1
ATOM 592 C CA . VAL A 1 82 ? -23.345 -6.078 28.070 1.00 92.56 82 VAL A CA 1
ATOM 593 C C . VAL A 1 82 ? -23.547 -5.654 29.527 1.00 92.56 82 VAL A C 1
ATOM 595 O O . VAL A 1 82 ? -24.553 -6.020 30.136 1.00 92.56 82 VAL A O 1
ATOM 598 N N . ALA A 1 83 ? -22.642 -4.843 30.080 1.00 91.69 83 ALA A N 1
ATOM 599 C CA . ALA A 1 83 ? -22.777 -4.306 31.433 1.00 91.69 83 ALA A CA 1
ATOM 600 C C . ALA A 1 83 ? -24.051 -3.457 31.585 1.00 91.69 83 ALA A C 1
ATOM 602 O O . ALA A 1 83 ? -24.760 -3.594 32.582 1.00 91.69 83 ALA A O 1
ATOM 603 N N . GLY A 1 84 ? -24.384 -2.637 30.583 1.00 94.12 84 GLY A N 1
ATOM 604 C CA . GLY A 1 84 ? -25.628 -1.867 30.545 1.00 94.12 84 GLY A CA 1
ATOM 605 C C . GLY A 1 84 ? -26.875 -2.755 30.544 1.00 94.12 84 GLY A C 1
ATOM 606 O O . GLY A 1 84 ? -27.781 -2.540 31.350 1.00 94.12 84 GLY A O 1
ATOM 607 N N . ALA A 1 85 ? -26.907 -3.792 29.702 1.00 95.06 85 ALA A N 1
ATOM 608 C CA . ALA A 1 85 ? -28.029 -4.731 29.649 1.00 95.06 85 ALA A CA 1
ATOM 609 C C . ALA A 1 85 ? -28.238 -5.465 30.989 1.00 95.06 85 ALA A C 1
ATOM 611 O O . ALA A 1 85 ? -29.360 -5.538 31.495 1.00 95.06 85 ALA A O 1
ATOM 612 N N . LEU A 1 86 ? -27.155 -5.951 31.604 1.00 94.06 86 LEU A N 1
ATOM 613 C CA . LEU A 1 86 ? -27.209 -6.605 32.916 1.00 94.06 86 LEU A CA 1
ATOM 614 C C . LEU A 1 86 ? -27.645 -5.643 34.029 1.00 94.06 86 LEU A C 1
ATOM 616 O O . LEU A 1 86 ? -28.426 -6.031 34.901 1.00 94.06 86 LEU A O 1
ATOM 620 N N . ALA A 1 87 ? -27.193 -4.386 33.988 1.00 94.69 87 ALA A N 1
ATOM 621 C CA . ALA A 1 87 ? -27.606 -3.370 34.951 1.00 94.69 87 ALA A CA 1
ATOM 622 C C . ALA A 1 87 ? -29.123 -3.133 34.900 1.00 94.69 87 ALA A C 1
ATOM 624 O O . ALA A 1 87 ? -29.767 -3.107 35.948 1.00 94.69 87 ALA A O 1
ATOM 625 N N . VAL A 1 88 ? -29.712 -3.042 33.701 1.00 96.31 88 VAL A N 1
ATOM 626 C CA . VAL A 1 88 ? -31.168 -2.889 33.537 1.00 96.31 88 VAL A CA 1
ATOM 627 C C . VAL A 1 88 ? -31.922 -4.071 34.150 1.00 96.31 88 VAL A C 1
ATOM 629 O O . VAL A 1 88 ? -32.868 -3.856 34.906 1.00 96.31 88 VAL A O 1
ATOM 632 N N . ILE A 1 89 ? -31.481 -5.308 33.899 1.00 96.56 89 ILE A N 1
ATOM 633 C CA . ILE A 1 89 ? -32.114 -6.514 34.462 1.00 96.56 89 ILE A CA 1
ATOM 634 C C . ILE A 1 89 ? -32.101 -6.473 35.997 1.00 96.56 89 ILE A C 1
ATOM 636 O O . ILE A 1 89 ? -33.135 -6.683 36.634 1.00 96.56 89 ILE A O 1
ATOM 640 N N . MET A 1 90 ? -30.956 -6.154 36.602 1.00 94.44 90 MET A N 1
ATOM 641 C CA . MET A 1 90 ? -30.825 -6.099 38.063 1.00 94.44 90 MET A CA 1
ATOM 642 C C . MET A 1 90 ? -31.632 -4.956 38.689 1.00 94.44 90 MET A C 1
ATOM 644 O O . MET A 1 90 ? -32.184 -5.130 39.777 1.00 94.44 90 MET A O 1
ATOM 648 N N . ILE A 1 91 ? -31.752 -3.814 38.002 1.00 95.12 91 ILE A N 1
ATOM 649 C CA . ILE A 1 91 ? -32.609 -2.702 38.436 1.00 95.12 91 ILE A CA 1
ATOM 650 C C . ILE A 1 91 ? -34.081 -3.118 38.416 1.00 95.12 91 ILE A C 1
ATOM 652 O O . ILE A 1 91 ? -34.798 -2.822 39.370 1.00 95.12 91 ILE A O 1
ATOM 656 N N . VAL A 1 92 ? -34.533 -3.834 37.381 1.00 96.38 92 VAL A N 1
ATOM 657 C CA . VAL A 1 92 ? -35.914 -4.337 37.306 1.00 96.38 92 VAL A CA 1
ATOM 658 C C . VAL A 1 92 ? -36.191 -5.329 38.435 1.00 96.38 92 VAL A C 1
ATOM 660 O O . VAL A 1 92 ? -37.183 -5.172 39.142 1.00 96.38 92 VAL A O 1
ATOM 663 N N . ILE A 1 93 ? -35.300 -6.299 38.665 1.00 93.62 93 ILE A N 1
ATOM 664 C CA . ILE A 1 93 ? -35.462 -7.289 39.744 1.00 93.62 93 ILE A CA 1
ATOM 665 C C . ILE A 1 93 ? -35.488 -6.601 41.116 1.00 93.62 93 ILE A C 1
ATOM 667 O O . ILE A 1 93 ? -36.389 -6.861 41.912 1.00 93.62 93 ILE A O 1
ATOM 671 N N . GLY A 1 94 ? -34.545 -5.692 41.385 1.00 92.44 94 GLY A N 1
ATOM 672 C CA . GLY A 1 94 ? -34.507 -4.940 42.642 1.00 92.44 94 GLY A CA 1
ATOM 673 C C . GLY A 1 94 ? -35.699 -3.993 42.813 1.00 92.44 94 GLY A C 1
ATOM 674 O O . GLY A 1 94 ? -36.181 -3.805 43.928 1.00 92.44 94 GLY A O 1
ATOM 675 N N . GLY A 1 95 ? -36.216 -3.434 41.715 1.00 92.88 95 GLY A N 1
ATOM 676 C CA . GLY A 1 95 ? -37.414 -2.596 41.704 1.00 92.88 95 GLY A CA 1
ATOM 677 C C . GLY A 1 95 ? -38.682 -3.388 42.020 1.00 92.88 95 GLY A C 1
ATOM 678 O O . GLY A 1 95 ? -39.474 -2.958 42.857 1.00 92.88 95 GLY A O 1
ATOM 679 N N . ILE A 1 96 ? -38.846 -4.569 41.416 1.00 93.44 96 ILE A N 1
ATOM 680 C CA . ILE A 1 96 ? -39.956 -5.482 41.727 1.00 93.44 96 ILE A CA 1
ATOM 681 C C . ILE A 1 96 ? -39.883 -5.913 43.192 1.00 93.44 96 ILE A C 1
ATOM 683 O O . ILE A 1 96 ? -40.890 -5.844 43.893 1.00 93.44 96 ILE A O 1
ATOM 687 N N . GLU A 1 97 ? -38.707 -6.309 43.677 1.00 90.31 97 GLU A N 1
ATOM 688 C CA . GLU A 1 97 ? -38.508 -6.697 45.076 1.00 90.31 97 GLU A CA 1
ATOM 689 C C . GLU A 1 97 ? -38.833 -5.551 46.035 1.00 90.31 97 GLU A C 1
ATOM 691 O O . GLU A 1 97 ? -39.537 -5.768 47.014 1.00 90.31 97 GLU A O 1
ATOM 696 N N . TYR A 1 98 ? -38.413 -4.323 45.721 1.00 91.38 98 TYR A N 1
ATOM 697 C CA . TYR A 1 98 ? -38.716 -3.144 46.531 1.00 91.38 98 TYR A CA 1
ATOM 698 C C . TYR A 1 98 ? -40.219 -2.846 46.629 1.00 91.38 98 TYR A C 1
ATOM 700 O O . TYR A 1 98 ? -40.699 -2.448 47.692 1.00 91.38 98 TYR A O 1
ATOM 708 N N . LEU A 1 99 ? -40.953 -3.014 45.523 1.00 90.88 99 LEU A N 1
ATOM 709 C CA . LEU A 1 99 ? -42.386 -2.718 45.447 1.00 90.88 99 LEU A CA 1
ATOM 710 C C . LEU A 1 99 ? -43.268 -3.857 45.975 1.00 90.88 99 LEU A C 1
ATOM 712 O O . LEU A 1 99 ? -44.373 -3.588 46.433 1.00 90.88 99 LEU A O 1
ATOM 716 N N . SER A 1 100 ? -42.798 -5.105 45.916 1.00 87.31 100 SER A N 1
ATOM 717 C CA . SER A 1 100 ? -43.609 -6.294 46.236 1.00 87.31 100 SER A CA 1
ATOM 718 C C . SER A 1 100 ? -43.480 -6.764 47.688 1.00 87.31 100 SER A C 1
ATOM 720 O O . SER A 1 100 ? -44.150 -7.715 48.082 1.00 87.31 100 SER A O 1
ATOM 722 N N . THR A 1 101 ? -42.609 -6.144 48.488 1.00 83.19 101 THR A N 1
ATOM 723 C CA . THR A 1 101 ? -42.377 -6.519 49.890 1.00 83.19 101 THR A CA 1
ATOM 724 C C . THR A 1 101 ? -42.826 -5.426 50.855 1.00 83.19 101 THR A C 1
ATOM 726 O O . THR A 1 101 ? -42.417 -4.270 50.748 1.00 83.19 101 THR A O 1
ATOM 729 N N . ASP A 1 102 ? -43.602 -5.806 51.869 1.00 80.88 102 ASP A N 1
ATOM 730 C CA . ASP A 1 102 ? -43.940 -4.928 52.997 1.00 80.88 102 ASP A CA 1
ATOM 731 C C . ASP A 1 102 ? -42.892 -4.967 54.116 1.00 80.88 102 ASP A C 1
ATOM 733 O O . ASP A 1 102 ? -42.844 -4.076 54.967 1.00 80.88 102 ASP A O 1
ATOM 737 N N . SER A 1 103 ? -42.001 -5.964 54.100 1.00 81.88 103 SER A N 1
ATOM 738 C CA . SER A 1 103 ? -40.929 -6.077 55.089 1.00 81.88 103 SER A CA 1
ATOM 739 C C . SER A 1 103 ? -39.837 -5.026 54.859 1.00 81.88 103 SER A C 1
ATOM 741 O O . SER A 1 103 ? -39.388 -4.798 53.732 1.00 81.88 103 SER A O 1
ATOM 743 N N . MET A 1 104 ? -39.368 -4.406 55.949 1.00 76.56 104 MET A N 1
ATOM 744 C CA . MET A 1 104 ? -38.254 -3.447 55.913 1.00 76.56 104 MET A CA 1
ATOM 745 C C . MET A 1 104 ? -36.991 -4.068 55.294 1.00 76.56 104 MET A C 1
ATOM 747 O O . MET A 1 104 ? -36.363 -3.444 54.444 1.00 76.56 104 MET A O 1
ATOM 751 N N . PHE A 1 105 ? -36.688 -5.326 55.634 1.00 76.44 105 PHE A N 1
ATOM 752 C CA . PHE A 1 105 ? -35.530 -6.059 55.113 1.00 76.44 105 PHE A CA 1
ATOM 753 C C . PHE A 1 105 ? -35.592 -6.297 53.596 1.00 76.44 105 PHE A C 1
ATOM 755 O O . PHE A 1 105 ? -34.592 -6.108 52.908 1.00 76.44 105 PHE A O 1
ATO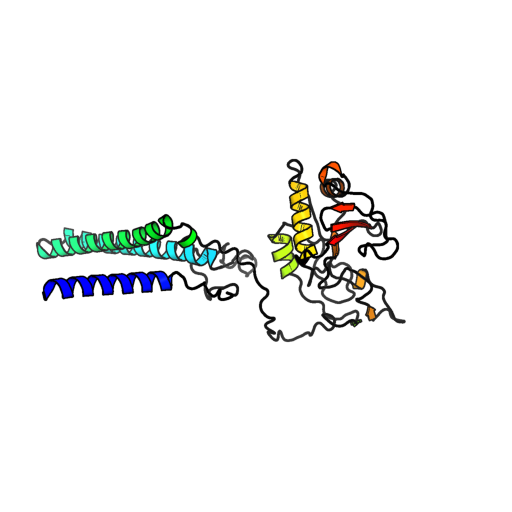M 762 N N . GLY A 1 106 ? -36.759 -6.643 53.037 1.00 79.31 106 GLY A N 1
ATOM 763 C CA . GLY A 1 106 ? -36.897 -6.799 51.583 1.00 79.31 106 GLY A CA 1
ATOM 764 C C . GLY A 1 106 ? -36.746 -5.471 50.828 1.00 79.31 106 GLY A C 1
ATOM 765 O O . GLY A 1 106 ? -36.157 -5.430 49.748 1.00 79.31 106 GLY A O 1
ATOM 766 N N . LYS A 1 107 ? -37.213 -4.359 51.417 1.00 83.38 107 LYS A N 1
ATOM 767 C CA . LYS A 1 107 ? -37.035 -3.015 50.839 1.00 83.38 107 LYS A CA 1
ATOM 768 C C . LYS A 1 107 ? -35.567 -2.595 50.832 1.00 83.38 107 LYS A C 1
ATOM 770 O O . LYS A 1 107 ? -35.119 -1.946 49.886 1.00 83.38 107 LYS A O 1
ATOM 775 N N . GLU A 1 108 ? -34.817 -2.946 51.871 1.00 88.12 108 GLU A N 1
ATOM 776 C CA . GLU A 1 108 ? -33.372 -2.718 51.904 1.00 88.12 108 GLU A CA 1
ATOM 777 C C . GLU A 1 108 ? -32.640 -3.573 50.866 1.00 88.12 108 GLU A C 1
ATOM 779 O O . GLU A 1 108 ? -31.851 -3.019 50.102 1.00 88.12 108 GLU A O 1
ATOM 784 N N . GLY A 1 109 ? -32.986 -4.858 50.735 1.00 87.94 109 GLY A N 1
ATOM 785 C CA . GLY A 1 109 ? -32.404 -5.750 49.723 1.00 87.94 109 GLY A CA 1
ATOM 786 C C . GLY A 1 109 ? -32.651 -5.287 48.281 1.00 87.94 109 GLY A C 1
ATOM 787 O O . GLY A 1 109 ? -31.718 -5.223 47.477 1.00 87.94 109 GLY A O 1
ATOM 788 N N . GLY A 1 110 ? -33.880 -4.868 47.958 1.00 88.81 110 GLY A N 1
ATOM 789 C CA . GLY A 1 110 ? -34.205 -4.309 46.639 1.00 88.81 110 GLY A CA 1
ATOM 790 C C . GLY A 1 110 ? -33.425 -3.021 46.337 1.00 88.81 110 GLY A C 1
ATOM 791 O O . GLY A 1 110 ? -32.850 -2.867 45.255 1.00 88.81 110 GLY A O 1
ATOM 792 N N . LYS A 1 111 ? -33.317 -2.115 47.323 1.00 90.75 111 LYS A N 1
ATOM 793 C CA . LYS A 1 111 ? -32.491 -0.897 47.217 1.00 90.75 111 LYS A CA 1
ATOM 794 C C . LYS A 1 111 ? -31.012 -1.216 47.029 1.00 90.75 111 LYS A C 1
ATOM 796 O O . LYS A 1 111 ? -30.343 -0.534 46.252 1.00 90.75 111 LYS A O 1
ATOM 801 N N . GLU A 1 112 ? -30.496 -2.211 47.738 1.00 93.56 112 GLU A N 1
ATOM 802 C CA . GLU A 1 112 ? -29.103 -2.634 47.637 1.00 93.56 112 GLU A CA 1
ATOM 803 C C . GLU A 1 112 ? -28.789 -3.178 46.240 1.00 93.56 112 GLU A C 1
ATOM 805 O O . GLU A 1 112 ? -27.814 -2.747 45.627 1.00 93.56 112 GLU A O 1
ATOM 810 N N . LYS A 1 113 ? -29.658 -4.024 45.670 1.00 91.38 113 LYS A N 1
ATOM 811 C CA . LYS A 1 113 ? -29.496 -4.530 44.295 1.00 91.38 113 LYS A CA 1
ATOM 812 C C . LYS A 1 113 ? -29.460 -3.408 43.260 1.00 91.38 113 LYS A C 1
ATOM 814 O O . LYS A 1 113 ? -28.578 -3.406 42.401 1.00 91.38 113 LYS A O 1
ATOM 819 N N . ILE A 1 114 ? -30.364 -2.431 43.371 1.00 93.12 114 ILE A N 1
ATOM 820 C CA . ILE A 1 114 ? -30.376 -1.255 42.487 1.00 93.12 114 ILE A CA 1
ATOM 821 C C . ILE A 1 114 ? -29.069 -0.466 42.636 1.00 93.12 114 ILE A C 1
ATOM 823 O O . ILE A 1 114 ? -28.431 -0.138 41.636 1.00 93.12 114 ILE A O 1
ATOM 827 N N . LYS A 1 115 ? -28.631 -0.194 43.872 1.00 94.00 115 LYS A N 1
ATOM 828 C CA . LYS A 1 115 ? -27.372 0.524 44.131 1.00 94.00 115 LYS A CA 1
ATOM 829 C C . LYS A 1 115 ? -26.167 -0.211 43.552 1.00 94.00 115 LYS A C 1
ATOM 831 O O . LYS A 1 115 ? -25.340 0.421 42.903 1.00 94.00 115 LYS A O 1
ATOM 836 N N . ASN A 1 116 ? -26.081 -1.522 43.752 1.00 94.25 116 ASN A N 1
ATOM 837 C CA . ASN A 1 116 ? -24.970 -2.337 43.265 1.00 94.25 116 ASN A CA 1
ATOM 838 C C . ASN A 1 116 ? -24.929 -2.367 41.731 1.00 94.25 116 ASN A C 1
ATOM 840 O O . ASN A 1 116 ? -23.852 -2.237 41.151 1.00 94.25 116 ASN A O 1
ATOM 844 N N . ALA A 1 117 ? -26.087 -2.452 41.066 1.00 93.50 117 ALA A N 1
ATOM 845 C CA . ALA A 1 117 ? -26.177 -2.371 39.608 1.00 93.50 117 ALA A CA 1
ATOM 846 C C . ALA A 1 117 ? -25.694 -1.010 39.071 1.00 93.50 117 ALA A C 1
ATOM 848 O O . ALA A 1 117 ? -24.912 -0.957 38.121 1.00 93.50 117 ALA A O 1
ATOM 849 N N . VAL A 1 118 ? -26.105 0.088 39.715 1.00 94.75 118 VAL A N 1
ATOM 850 C CA . VAL A 1 118 ? -25.680 1.447 39.344 1.00 94.75 118 VAL A CA 1
ATOM 851 C C . VAL A 1 118 ? -24.180 1.638 39.571 1.00 94.75 118 VAL A C 1
ATOM 853 O O . VAL A 1 118 ? -23.490 2.127 38.679 1.00 94.75 118 VAL A O 1
ATOM 856 N N . TRP A 1 119 ? -23.649 1.209 40.718 1.00 94.19 119 TRP A N 1
ATOM 857 C CA . TRP A 1 119 ? -22.213 1.292 40.999 1.00 94.19 119 TRP A CA 1
ATOM 858 C C . TRP A 1 119 ? -21.376 0.440 40.044 1.00 94.19 119 TRP A C 1
ATOM 860 O O . TRP A 1 119 ? -20.323 0.896 39.603 1.00 94.19 119 TRP A O 1
ATOM 870 N N . GLY A 1 120 ? -21.851 -0.750 39.669 1.00 92.81 120 GLY A N 1
ATOM 871 C CA . GLY A 1 120 ? -21.196 -1.589 38.665 1.00 92.81 120 GLY A CA 1
ATOM 872 C C . GLY A 1 120 ? -21.120 -0.911 37.296 1.00 92.81 120 GLY A C 1
ATOM 873 O O . GLY A 1 120 ? -20.060 -0.899 36.670 1.00 92.81 120 GLY A O 1
ATOM 874 N N . LEU A 1 121 ? -22.211 -0.275 36.858 1.00 93.81 121 LEU A N 1
ATOM 875 C CA . LEU A 1 121 ? -22.234 0.469 35.597 1.00 93.81 121 LEU A CA 1
ATOM 876 C C . LEU A 1 121 ? -21.330 1.712 35.643 1.00 93.81 121 LEU A C 1
ATOM 878 O O . LEU A 1 121 ? -20.582 1.961 34.697 1.00 93.81 121 LEU A O 1
ATOM 882 N N . ILE A 1 122 ? -21.349 2.460 36.752 1.00 94.44 122 ILE A N 1
ATOM 883 C CA . ILE A 1 122 ? -20.457 3.609 36.968 1.00 94.44 122 ILE A CA 1
ATOM 884 C C . ILE A 1 122 ? -18.993 3.168 36.947 1.00 94.44 122 ILE A C 1
ATOM 886 O O . ILE A 1 122 ? -18.175 3.861 36.353 1.00 94.44 122 ILE A O 1
ATOM 890 N N . LEU A 1 123 ? -18.649 2.025 37.545 1.00 93.06 123 LEU A N 1
ATOM 891 C CA . LEU A 1 123 ? -17.286 1.493 37.492 1.00 93.06 123 LEU A CA 1
ATOM 892 C C . LEU A 1 123 ? -16.868 1.126 36.065 1.00 93.06 123 LEU A C 1
ATOM 894 O O . LEU A 1 123 ? -15.756 1.462 35.664 1.00 93.06 123 LEU A O 1
ATOM 898 N N . ALA A 1 124 ? -17.746 0.491 35.284 1.00 91.06 124 ALA A N 1
ATOM 899 C CA . ALA A 1 124 ? -17.451 0.132 33.897 1.00 91.06 124 ALA A CA 1
ATOM 900 C C . ALA A 1 124 ? -17.226 1.375 33.013 1.00 91.06 124 ALA A C 1
ATOM 902 O O . ALA A 1 124 ? -16.216 1.473 32.313 1.00 91.06 124 ALA A O 1
ATOM 903 N N . ILE A 1 125 ? -18.133 2.355 33.089 1.00 91.06 125 ILE A N 1
ATOM 904 C CA . ILE A 1 125 ? -18.016 3.621 32.347 1.00 91.06 125 ILE A CA 1
ATOM 905 C C . ILE A 1 125 ? -16.836 4.445 32.873 1.00 91.06 125 ILE A C 1
ATOM 907 O O . ILE A 1 125 ? -16.105 5.044 32.092 1.00 91.06 125 ILE A O 1
ATOM 911 N N . GLY A 1 126 ? -16.621 4.453 34.187 1.00 91.50 126 GLY A N 1
ATOM 912 C CA . GLY A 1 126 ? -15.524 5.152 34.847 1.00 91.50 126 GLY A CA 1
ATOM 913 C C . GLY A 1 126 ? -14.162 4.611 34.428 1.00 91.50 126 GLY A C 1
ATOM 914 O O . GLY A 1 126 ? -13.273 5.397 34.118 1.00 91.50 126 GLY A O 1
ATOM 915 N N . ALA A 1 127 ? -14.007 3.289 34.328 1.00 89.62 127 ALA A N 1
ATOM 916 C CA . ALA A 1 127 ? -12.796 2.672 33.796 1.00 89.62 127 ALA A CA 1
ATOM 917 C C . ALA A 1 127 ? -12.528 3.137 32.356 1.00 89.62 127 ALA A C 1
ATOM 919 O O . ALA A 1 127 ? -11.437 3.627 32.064 1.00 89.62 127 ALA A O 1
ATOM 920 N N . TYR A 1 128 ? -13.538 3.081 31.481 1.00 88.06 128 TYR A N 1
ATOM 921 C CA . TYR A 1 128 ? -13.420 3.597 30.115 1.00 88.06 128 TYR A CA 1
ATOM 922 C C . TYR A 1 128 ? -13.062 5.091 30.085 1.00 88.06 128 TYR A C 1
ATOM 924 O O . TYR A 1 128 ? -12.156 5.497 29.360 1.00 88.06 128 TYR A O 1
ATOM 932 N N . ALA A 1 129 ? -13.726 5.908 30.904 1.00 87.12 129 ALA A N 1
ATOM 933 C CA . ALA A 1 129 ? -13.499 7.345 30.973 1.00 87.12 129 ALA A CA 1
ATOM 934 C C . ALA A 1 129 ? -12.086 7.685 31.465 1.00 87.12 129 ALA A C 1
ATOM 936 O O . ALA A 1 129 ? -11.449 8.567 30.891 1.00 87.12 129 ALA A O 1
ATOM 937 N N . ILE A 1 130 ? -11.569 6.980 32.477 1.00 87.81 130 ILE A N 1
ATOM 938 C CA . ILE A 1 130 ? -10.194 7.151 32.970 1.00 87.81 130 ILE A CA 1
ATOM 939 C C . ILE A 1 130 ? -9.196 6.818 31.862 1.00 87.81 130 ILE A C 1
ATOM 941 O O . ILE A 1 130 ? -8.319 7.633 31.575 1.00 87.81 130 ILE A O 1
ATOM 945 N N . LEU A 1 131 ? -9.350 5.664 31.202 1.00 83.50 131 LEU A N 1
ATOM 946 C CA . LEU A 1 131 ? -8.464 5.268 30.106 1.00 83.50 131 LEU A CA 1
ATOM 947 C C . LEU A 1 131 ? -8.507 6.299 28.967 1.00 83.50 131 LEU A C 1
ATOM 949 O O . LEU A 1 131 ? -7.457 6.752 28.518 1.00 83.50 131 LEU A O 1
ATOM 953 N N . ASN A 1 132 ? -9.704 6.731 28.562 1.00 83.06 132 ASN A N 1
ATOM 954 C CA . ASN A 1 132 ? -9.897 7.720 27.502 1.00 83.06 132 ASN A CA 1
ATOM 955 C C . ASN A 1 132 ? -9.366 9.121 27.868 1.00 83.06 132 ASN A C 1
ATOM 957 O O . ASN A 1 132 ? -8.902 9.846 26.992 1.00 83.06 132 ASN A O 1
ATOM 961 N N . THR A 1 133 ? -9.408 9.500 29.150 1.00 86.12 133 THR A N 1
ATOM 962 C CA . THR A 1 133 ? -8.911 10.799 29.639 1.00 86.12 133 THR A CA 1
ATOM 963 C C . THR A 1 133 ? -7.388 10.827 29.726 1.00 86.12 133 THR A C 1
ATOM 965 O O . THR A 1 133 ? -6.777 11.818 29.336 1.00 86.12 133 THR A O 1
ATOM 968 N N . ILE A 1 134 ? -6.761 9.749 30.213 1.00 83.94 134 ILE A N 1
ATOM 969 C CA . ILE A 1 134 ? -5.294 9.645 30.279 1.00 83.94 134 ILE A CA 1
ATOM 970 C C . ILE A 1 134 ? -4.714 9.649 28.866 1.00 83.94 134 ILE A C 1
ATOM 972 O O . ILE A 1 134 ? -3.747 10.356 28.583 1.00 83.94 134 ILE A O 1
ATOM 976 N N . SER A 1 135 ? -5.303 8.860 27.969 1.00 75.88 135 SER A N 1
ATOM 977 C CA . SER A 1 135 ? -4.998 8.935 26.552 1.00 75.88 135 SER A CA 1
ATOM 978 C C . SER A 1 135 ? -6.086 8.235 25.749 1.00 75.88 135 SER A C 1
ATOM 980 O O . SER A 1 135 ? -6.278 7.027 25.915 1.00 75.88 135 SER A O 1
ATOM 982 N N . PRO A 1 136 ? -6.715 8.907 24.773 1.00 72.75 136 PRO A N 1
ATOM 983 C CA . PRO A 1 136 ? -7.669 8.247 23.891 1.00 72.75 136 PRO A CA 1
ATOM 984 C C . PRO A 1 136 ? -7.016 7.109 23.091 1.00 72.75 136 PRO A C 1
ATOM 986 O O . PRO A 1 136 ? -7.720 6.246 22.581 1.00 72.75 136 PRO A O 1
ATOM 989 N N . ARG A 1 137 ? -5.676 7.046 23.030 1.00 66.12 137 ARG A N 1
ATOM 990 C CA . ARG A 1 137 ? -4.920 5.954 22.395 1.00 66.12 137 ARG A CA 1
ATOM 991 C C . ARG A 1 137 ? -4.981 4.625 23.158 1.00 66.12 137 ARG A C 1
ATOM 993 O O . ARG A 1 137 ? -4.653 3.600 22.576 1.00 66.12 137 ARG A O 1
ATOM 1000 N N . LEU A 1 138 ? -5.383 4.639 24.432 1.00 67.81 138 LEU A N 1
ATOM 1001 C CA . LEU A 1 138 ? -5.563 3.436 25.260 1.00 67.81 138 LEU A CA 1
ATOM 1002 C C . LEU A 1 138 ? -6.906 2.740 25.009 1.00 67.81 138 LEU A C 1
ATOM 1004 O O . LEU A 1 138 ? -7.078 1.586 25.381 1.00 67.81 138 LEU A O 1
ATOM 1008 N N . VAL A 1 139 ? -7.861 3.447 24.406 1.00 73.75 139 VAL A N 1
ATOM 1009 C CA . VAL A 1 139 ? -9.172 2.902 24.022 1.00 73.75 139 VAL A CA 1
ATOM 1010 C C . VAL A 1 139 ? -9.347 2.853 22.508 1.00 73.75 139 VAL A C 1
ATOM 1012 O O . VAL A 1 139 ? -10.045 1.977 22.017 1.00 73.75 139 VAL A O 1
ATOM 1015 N N . ASN A 1 140 ? -8.662 3.731 21.769 1.00 65.62 140 ASN A N 1
ATOM 1016 C CA . ASN A 1 140 ? -8.589 3.769 20.311 1.00 65.62 140 ASN A CA 1
ATOM 1017 C C . ASN A 1 140 ? -7.149 3.500 19.868 1.00 65.62 140 ASN A C 1
ATOM 1019 O O . ASN A 1 140 ? -6.369 4.419 19.593 1.00 65.62 140 ASN A O 1
ATOM 1023 N N . PHE A 1 141 ? -6.781 2.222 19.829 1.00 63.50 141 PHE A N 1
ATOM 1024 C CA . PHE A 1 141 ? -5.469 1.808 19.354 1.00 63.50 141 PHE A CA 1
ATOM 1025 C C . PHE A 1 141 ? -5.371 2.021 17.840 1.00 63.50 141 PHE A C 1
ATOM 1027 O O . PHE A 1 141 ? -5.966 1.286 17.064 1.00 63.50 141 PHE A O 1
ATOM 1034 N N . SER A 1 142 ? -4.581 3.006 17.412 1.00 46.59 142 SER A N 1
ATOM 1035 C CA . SER A 1 142 ? -4.130 3.138 16.022 1.00 46.59 142 SER A CA 1
ATOM 1036 C C . SER A 1 142 ? -2.650 2.776 15.964 1.00 46.59 142 SER A C 1
ATOM 1038 O O . SER A 1 142 ? -1.767 3.634 16.034 1.00 46.59 142 SER A O 1
ATOM 1040 N N . LEU A 1 143 ? -2.367 1.473 15.942 1.00 48.44 143 LEU A N 1
ATOM 1041 C CA . LEU A 1 143 ? -1.017 0.985 15.687 1.00 48.44 143 LEU A CA 1
ATOM 1042 C C . LEU A 1 143 ? -0.777 1.040 14.177 1.00 48.44 143 LEU A C 1
ATOM 1044 O O . LEU A 1 143 ? -1.177 0.138 13.445 1.00 48.44 143 LEU A O 1
ATOM 1048 N N . ILE A 1 144 ? -0.094 2.089 13.711 1.00 45.34 144 ILE A N 1
ATOM 1049 C CA . ILE A 1 144 ? 0.609 2.047 12.422 1.00 45.34 144 ILE A CA 1
ATOM 1050 C C . ILE A 1 144 ? 1.828 1.157 12.647 1.00 45.34 144 ILE A C 1
ATOM 1052 O O . ILE A 1 144 ? 2.930 1.620 12.941 1.00 45.34 144 ILE A O 1
ATOM 1056 N N . LEU A 1 145 ? 1.601 -0.150 12.617 1.00 44.41 145 LEU A N 1
ATOM 1057 C CA . LEU A 1 145 ? 2.674 -1.114 12.706 1.00 44.41 145 LEU A CA 1
ATOM 1058 C C . LEU A 1 145 ? 3.284 -1.223 11.314 1.00 44.41 145 LEU A C 1
ATOM 1060 O O . LEU A 1 145 ? 2.697 -1.820 10.410 1.00 44.41 145 LEU A O 1
ATOM 1064 N N . SER A 1 146 ? 4.457 -0.621 11.128 1.00 40.25 146 SER A N 1
ATOM 1065 C CA . SER A 1 146 ? 5.301 -0.954 9.987 1.00 40.25 146 SER A CA 1
ATOM 1066 C C . SER A 1 146 ? 5.567 -2.451 10.050 1.00 40.25 146 SER A C 1
ATOM 1068 O O . SER A 1 146 ? 6.316 -2.922 10.904 1.00 40.25 146 SER A O 1
ATOM 1070 N N . SER A 1 147 ? 4.892 -3.198 9.175 1.00 39.22 147 SER A N 1
ATOM 1071 C CA . SER A 1 147 ? 5.146 -4.615 8.963 1.00 39.22 147 SER A CA 1
ATOM 1072 C C . SER A 1 147 ? 6.619 -4.760 8.602 1.00 39.22 147 SER A C 1
ATOM 1074 O O . SER A 1 147 ? 7.043 -4.422 7.497 1.00 39.22 147 SER A O 1
ATOM 1076 N N . ILE A 1 148 ? 7.407 -5.237 9.561 1.00 41.53 148 ILE A N 1
ATOM 1077 C CA . ILE A 1 148 ? 8.670 -5.880 9.244 1.00 41.53 148 ILE A CA 1
ATOM 1078 C C . ILE A 1 148 ? 8.255 -7.181 8.544 1.00 41.53 148 ILE A C 1
ATOM 1080 O O . ILE A 1 148 ? 7.375 -7.876 9.071 1.00 41.53 148 ILE A O 1
ATOM 1084 N N . PRO A 1 149 ? 8.791 -7.489 7.350 1.00 44.66 149 PRO A N 1
ATOM 1085 C CA . PRO A 1 149 ? 8.492 -8.741 6.672 1.00 44.66 149 PRO A CA 1
ATOM 1086 C C . PRO A 1 149 ? 8.671 -9.888 7.671 1.00 44.66 149 PRO A C 1
ATOM 1088 O O . PRO A 1 149 ? 9.683 -9.894 8.381 1.00 44.66 149 PRO A O 1
ATOM 1091 N N . PRO A 1 150 ? 7.716 -10.828 7.788 1.00 40.28 150 PRO A N 1
ATOM 1092 C CA . PRO A 1 150 ? 7.940 -11.997 8.623 1.00 40.28 150 PRO A CA 1
ATOM 1093 C C . PRO A 1 150 ? 9.265 -12.645 8.189 1.00 40.28 150 PRO A C 1
ATOM 1095 O O . PRO A 1 150 ? 9.532 -12.684 6.981 1.00 40.28 150 PRO A O 1
ATOM 1098 N N . PRO A 1 151 ? 10.109 -13.146 9.117 1.00 46.53 151 PRO A N 1
ATOM 1099 C CA . PRO A 1 151 ? 11.185 -14.041 8.714 1.00 46.53 151 PRO A CA 1
ATOM 1100 C C . PRO A 1 151 ? 10.514 -15.131 7.892 1.00 46.53 151 PRO A C 1
ATOM 1102 O O . PRO A 1 151 ? 9.541 -15.713 8.376 1.00 46.53 151 PRO A O 1
ATOM 1105 N N . ALA A 1 152 ? 10.954 -15.285 6.638 1.00 41.56 152 ALA A N 1
ATOM 1106 C CA . ALA A 1 152 ? 10.326 -16.123 5.628 1.00 41.56 152 ALA A CA 1
ATOM 1107 C C . ALA A 1 152 ? 9.914 -17.452 6.259 1.00 41.56 152 ALA A C 1
ATOM 1109 O O . ALA A 1 152 ? 10.728 -18.352 6.451 1.00 41.56 152 ALA A O 1
ATOM 1110 N N . THR A 1 153 ? 8.652 -17.541 6.671 1.00 34.88 153 THR A N 1
ATOM 1111 C CA . THR A 1 153 ? 8.135 -18.761 7.254 1.00 34.88 153 THR A CA 1
ATOM 1112 C C . THR A 1 153 ? 7.778 -19.558 6.029 1.00 34.88 153 THR A C 1
ATOM 1114 O O . THR A 1 153 ? 6.761 -19.298 5.385 1.00 34.88 153 THR A O 1
ATOM 1117 N N . THR A 1 154 ? 8.698 -20.437 5.644 1.00 34.03 154 THR A N 1
ATOM 1118 C CA . THR A 1 154 ? 8.501 -21.466 4.631 1.00 34.03 154 THR A CA 1
ATOM 1119 C C . THR A 1 154 ? 7.373 -22.365 5.117 1.00 34.03 154 THR A C 1
ATOM 1121 O O . THR A 1 154 ? 7.599 -23.448 5.649 1.00 34.03 154 THR A O 1
ATOM 1124 N N . THR A 1 155 ? 6.139 -21.886 5.001 1.00 31.80 155 THR A N 1
ATOM 1125 C CA . THR A 1 155 ? 4.994 -22.770 4.903 1.00 31.80 155 THR A CA 1
ATOM 1126 C C . THR A 1 155 ? 5.218 -23.548 3.613 1.00 31.80 155 THR A C 1
ATOM 1128 O O . THR A 1 155 ? 5.368 -22.934 2.552 1.00 31.80 155 THR A O 1
ATOM 1131 N N . PRO A 1 156 ? 5.331 -24.884 3.670 1.00 41.34 156 PRO A N 1
ATOM 1132 C CA . PRO A 1 156 ? 5.334 -25.690 2.470 1.00 41.34 156 PRO A CA 1
ATOM 1133 C C . PRO A 1 156 ? 3.917 -25.600 1.900 1.00 41.34 156 PRO A C 1
ATOM 1135 O O . PRO A 1 156 ? 3.041 -26.397 2.227 1.00 41.34 156 PRO A O 1
ATOM 1138 N N . VAL A 1 157 ? 3.666 -24.577 1.083 1.00 43.56 157 VAL A N 1
ATOM 1139 C CA . VAL A 1 157 ? 2.587 -24.621 0.103 1.00 43.56 157 VAL A CA 1
ATOM 1140 C C . VAL A 1 157 ? 3.018 -25.689 -0.888 1.00 43.56 157 VAL A C 1
ATOM 1142 O O . VAL A 1 157 ? 3.957 -25.515 -1.664 1.00 43.56 157 VAL A O 1
ATOM 1145 N N . GLY A 1 158 ? 2.389 -26.854 -0.771 1.00 39.06 158 GLY A N 1
ATOM 1146 C CA . GLY A 1 158 ? 2.554 -27.928 -1.728 1.00 39.06 158 GLY A CA 1
ATOM 1147 C C . GLY A 1 158 ? 2.187 -27.442 -3.127 1.00 39.06 158 GLY A C 1
ATOM 1148 O O . GLY A 1 158 ? 1.127 -26.854 -3.327 1.00 39.06 158 GLY A O 1
ATOM 1149 N N . GLY A 1 159 ? 3.062 -27.748 -4.085 1.00 39.12 159 GLY A N 1
ATOM 1150 C CA . GLY A 1 159 ? 2.694 -27.822 -5.496 1.00 39.12 159 GLY A CA 1
ATOM 1151 C C . GLY A 1 159 ? 3.164 -26.674 -6.381 1.00 39.12 159 GLY A C 1
ATOM 1152 O O . GLY A 1 159 ? 2.360 -26.109 -7.108 1.00 39.12 159 GLY A O 1
ATOM 1153 N N . GLY A 1 160 ? 4.464 -26.376 -6.375 1.00 38.94 160 GLY A N 1
ATOM 1154 C CA . GLY A 1 160 ? 5.101 -25.609 -7.446 1.00 38.94 160 GLY A CA 1
ATOM 1155 C C . GLY A 1 160 ? 6.231 -24.742 -6.928 1.00 38.94 160 GLY A C 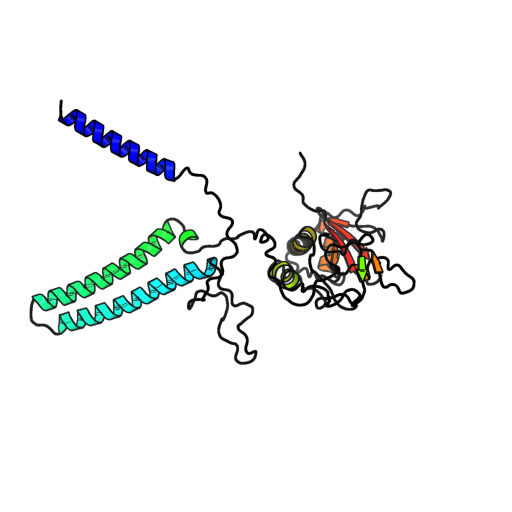1
ATOM 1156 O O . GLY A 1 160 ? 6.029 -23.575 -6.617 1.00 38.94 160 GLY A O 1
ATOM 1157 N N . SER A 1 161 ? 7.437 -25.302 -6.840 1.00 42.47 161 SER A N 1
ATOM 1158 C CA . SER A 1 161 ? 8.636 -24.474 -6.727 1.00 42.47 161 SER A CA 1
ATOM 1159 C C . SER A 1 161 ? 8.646 -23.541 -7.941 1.00 42.47 161 SER A C 1
ATOM 1161 O O . SER A 1 161 ? 8.782 -24.017 -9.066 1.00 42.47 161 SER A O 1
ATOM 1163 N N . ALA A 1 162 ? 8.457 -22.236 -7.734 1.00 50.72 162 ALA A N 1
ATOM 1164 C CA . ALA A 1 162 ? 8.678 -21.235 -8.770 1.00 50.72 162 ALA A CA 1
ATOM 1165 C C . ALA A 1 162 ? 10.175 -21.263 -9.115 1.00 50.72 162 ALA A C 1
ATOM 1167 O O . ALA A 1 162 ? 10.992 -20.643 -8.435 1.00 50.72 162 ALA A O 1
ATOM 1168 N N . GLY A 1 163 ? 10.546 -22.054 -10.124 1.00 50.50 163 GLY A N 1
ATOM 1169 C CA . GLY A 1 163 ? 11.935 -22.344 -10.504 1.00 50.50 163 GLY A CA 1
ATOM 1170 C C . GLY A 1 163 ? 12.751 -21.127 -10.956 1.00 50.50 163 GLY A C 1
ATOM 1171 O O . GLY A 1 163 ? 13.958 -21.238 -11.157 1.00 50.50 163 GLY A O 1
ATOM 1172 N N . CYS A 1 164 ? 12.116 -19.960 -11.080 1.00 58.69 164 CYS A N 1
ATOM 1173 C CA . CYS A 1 164 ? 12.694 -18.726 -11.601 1.00 58.69 164 CYS A CA 1
ATOM 1174 C C . CYS A 1 164 ? 13.036 -17.665 -10.539 1.00 58.69 164 CYS A C 1
ATOM 1176 O O . CYS A 1 164 ? 13.719 -16.690 -10.855 1.00 58.69 164 CYS A O 1
ATOM 1178 N N . VAL A 1 165 ? 12.557 -17.792 -9.295 1.00 54.69 165 VAL A N 1
ATOM 1179 C CA . VAL A 1 165 ? 12.732 -16.742 -8.275 1.00 54.69 165 VAL A CA 1
ATOM 1180 C C . VAL A 1 165 ? 14.039 -16.982 -7.513 1.00 54.69 165 VAL A C 1
ATOM 1182 O O . VAL A 1 165 ? 14.085 -17.777 -6.581 1.00 54.69 165 VAL A O 1
ATOM 1185 N N . GLY A 1 166 ? 15.115 -16.299 -7.923 1.00 53.50 166 GLY A N 1
ATOM 1186 C CA . GLY A 1 166 ? 16.431 -16.345 -7.258 1.00 53.50 166 GLY A CA 1
ATOM 1187 C C . GLY A 1 166 ? 17.546 -17.068 -8.027 1.00 53.50 166 GLY A C 1
ATOM 1188 O O . GLY A 1 166 ? 18.665 -17.160 -7.528 1.00 53.50 166 GLY A O 1
ATOM 1189 N N . THR A 1 167 ? 17.279 -17.547 -9.243 1.00 55.88 167 THR A N 1
ATOM 1190 C CA . THR A 1 167 ? 18.264 -18.159 -10.152 1.00 55.88 167 THR A CA 1
ATOM 1191 C C . THR A 1 167 ? 18.454 -17.271 -11.384 1.00 55.88 167 THR A C 1
ATOM 1193 O O . THR A 1 167 ? 17.491 -16.725 -11.894 1.00 55.88 167 THR A O 1
ATOM 1196 N N . ASN A 1 168 ? 19.674 -17.126 -11.918 1.00 54.34 168 ASN A N 1
ATOM 1197 C CA . ASN A 1 168 ? 19.947 -16.277 -13.100 1.00 54.34 168 ASN A CA 1
ATOM 1198 C C . ASN A 1 168 ? 19.350 -16.798 -14.428 1.00 54.34 168 ASN A C 1
ATOM 1200 O O . ASN A 1 168 ? 19.584 -16.195 -15.478 1.00 54.34 168 ASN A O 1
ATOM 1204 N N . SER A 1 169 ? 18.601 -17.901 -14.386 1.00 58.50 169 SER A N 1
ATOM 1205 C CA . SER A 1 169 ? 18.064 -18.594 -15.553 1.00 58.50 169 SER A CA 1
ATOM 1206 C C . SER A 1 169 ? 16.687 -19.151 -15.226 1.00 58.50 169 SER A C 1
ATOM 1208 O O . SER A 1 169 ? 16.540 -20.007 -14.360 1.00 58.50 169 SER A O 1
ATOM 1210 N N . CYS A 1 170 ? 15.698 -18.674 -15.958 1.00 68.50 170 CYS A N 1
ATOM 1211 C CA . CYS A 1 170 ? 14.308 -19.106 -15.909 1.00 68.50 170 CYS A CA 1
ATOM 1212 C C . CYS A 1 170 ? 13.896 -19.554 -17.310 1.00 68.50 170 CYS A C 1
ATOM 1214 O O . CYS A 1 170 ? 14.419 -19.036 -18.311 1.00 68.50 170 CYS A O 1
ATOM 1216 N N . VAL A 1 171 ? 12.994 -20.530 -17.376 1.00 73.19 171 VAL A N 1
ATOM 1217 C CA . VAL A 1 171 ? 12.551 -21.116 -18.639 1.00 73.19 171 VAL A CA 1
ATOM 1218 C C . VAL A 1 171 ? 11.133 -20.645 -18.937 1.00 73.19 171 VAL A C 1
ATOM 1220 O O . VAL A 1 171 ? 10.288 -20.546 -18.049 1.00 73.19 171 VAL A O 1
ATOM 1223 N N . ALA A 1 172 ? 10.865 -20.317 -20.201 1.00 77.75 172 ALA A N 1
ATOM 1224 C CA . ALA A 1 172 ? 9.509 -19.993 -20.631 1.00 77.75 172 ALA A CA 1
ATOM 1225 C C . ALA A 1 172 ? 8.550 -21.160 -20.314 1.00 77.75 172 ALA A C 1
ATOM 1227 O O . ALA A 1 172 ? 8.838 -22.310 -20.645 1.00 77.75 172 ALA A O 1
ATOM 1228 N N . GLY A 1 173 ? 7.416 -20.854 -19.686 1.00 77.12 173 GLY A N 1
ATOM 1229 C CA . GLY A 1 173 ? 6.423 -21.819 -19.210 1.00 77.12 173 GLY A CA 1
ATOM 1230 C C . GLY A 1 173 ? 6.514 -22.157 -17.717 1.00 77.12 173 GLY A C 1
ATOM 1231 O O . GLY A 1 173 ? 5.566 -22.742 -17.193 1.00 77.12 173 GLY A O 1
ATOM 1232 N N . ASP A 1 174 ? 7.585 -21.766 -17.017 1.00 79.56 174 ASP A N 1
ATOM 1233 C CA . ASP A 1 174 ? 7.691 -21.973 -15.565 1.00 79.56 174 ASP A CA 1
ATOM 1234 C C . ASP A 1 174 ? 6.564 -21.233 -14.815 1.00 79.56 174 ASP A C 1
ATOM 1236 O O . ASP A 1 174 ? 6.227 -20.109 -15.199 1.00 79.56 174 ASP A O 1
ATOM 1240 N N . PRO A 1 175 ? 5.992 -21.799 -13.731 1.00 81.19 175 PRO A N 1
ATOM 1241 C CA . PRO A 1 175 ? 4.981 -21.115 -12.928 1.00 81.19 175 PRO A CA 1
ATOM 1242 C C . PRO A 1 175 ? 5.493 -19.789 -12.355 1.00 81.19 175 PRO A C 1
ATOM 1244 O O . PRO A 1 175 ? 6.577 -19.730 -11.769 1.00 81.19 175 PRO A O 1
ATOM 1247 N N . TRP A 1 176 ? 4.684 -18.739 -12.483 1.00 79.94 176 TRP A N 1
ATOM 1248 C CA . TRP A 1 176 ? 4.954 -17.417 -11.929 1.00 79.94 176 TRP A CA 1
ATOM 1249 C C . TRP A 1 176 ? 4.124 -17.173 -10.657 1.00 79.94 176 TRP A C 1
ATOM 1251 O O . TRP A 1 176 ? 2.944 -17.535 -10.629 1.00 79.94 176 TRP A O 1
ATOM 1261 N N . PRO A 1 177 ? 4.701 -16.588 -9.591 1.00 81.81 177 PRO A N 1
ATOM 1262 C CA . PRO A 1 177 ? 3.992 -16.413 -8.326 1.00 81.81 177 PRO A CA 1
ATOM 1263 C C . PRO A 1 177 ? 2.820 -15.425 -8.385 1.00 81.81 177 PRO A C 1
ATOM 1265 O O . PRO A 1 177 ? 2.790 -14.506 -9.202 1.00 81.81 177 PRO A O 1
ATOM 1268 N N . ASP A 1 178 ? 1.886 -15.577 -7.443 1.00 82.00 178 ASP A N 1
ATOM 1269 C CA . ASP A 1 178 ? 0.812 -14.609 -7.207 1.00 82.00 178 ASP A CA 1
ATOM 1270 C C . ASP A 1 178 ? 1.353 -13.256 -6.703 1.00 82.00 178 ASP A C 1
ATOM 1272 O O . ASP A 1 178 ? 2.212 -13.210 -5.820 1.00 82.00 178 ASP A O 1
ATOM 1276 N N . ASP A 1 179 ? 0.826 -12.149 -7.240 1.00 85.31 179 ASP A N 1
ATOM 1277 C CA . ASP A 1 179 ? 1.216 -10.779 -6.880 1.00 85.31 179 ASP A CA 1
ATOM 1278 C C . ASP A 1 179 ? 0.150 -9.999 -6.091 1.00 85.31 179 ASP A C 1
ATOM 1280 O O . ASP A 1 179 ? 0.320 -8.797 -5.838 1.00 85.31 179 ASP A O 1
ATOM 1284 N N . SER A 1 180 ? -0.930 -10.666 -5.666 1.00 80.94 180 SER A N 1
ATOM 1285 C CA . SER A 1 180 ? -2.133 -10.026 -5.120 1.00 80.94 180 SER A CA 1
ATOM 1286 C C . SER A 1 180 ? -1.830 -9.163 -3.896 1.00 80.94 180 SER A C 1
ATOM 1288 O O . SER A 1 180 ? -2.434 -8.106 -3.714 1.00 80.94 180 SER A O 1
ATOM 1290 N N . PHE A 1 181 ? -0.845 -9.549 -3.080 1.00 76.56 181 PHE A N 1
ATOM 1291 C CA . PHE A 1 181 ? -0.392 -8.737 -1.949 1.00 76.56 181 PHE A CA 1
ATOM 1292 C C . PHE A 1 181 ? 0.161 -7.371 -2.386 1.00 76.56 181 PHE A C 1
ATOM 1294 O O . PHE A 1 181 ? -0.243 -6.341 -1.845 1.00 76.56 181 PHE A O 1
ATOM 1301 N N . VAL A 1 182 ? 1.057 -7.332 -3.376 1.00 80.12 182 VAL A N 1
ATOM 1302 C CA . VAL A 1 182 ? 1.642 -6.070 -3.863 1.00 80.12 182 VAL A CA 1
ATOM 1303 C C . VAL A 1 182 ? 0.580 -5.249 -4.591 1.00 80.12 182 VAL A C 1
ATOM 1305 O O . VAL A 1 182 ? 0.403 -4.063 -4.306 1.00 80.12 182 VAL A O 1
ATOM 1308 N N . ARG A 1 183 ? -0.180 -5.892 -5.478 1.00 88.38 183 ARG A N 1
ATOM 1309 C CA . ARG A 1 183 ? -1.231 -5.256 -6.275 1.00 88.38 183 ARG A CA 1
ATOM 1310 C C . ARG A 1 183 ? -2.319 -4.621 -5.415 1.00 88.38 183 ARG A C 1
ATOM 1312 O O . ARG A 1 183 ? -2.607 -3.436 -5.565 1.00 88.38 183 ARG A O 1
ATOM 1319 N N . LEU A 1 184 ? -2.926 -5.399 -4.522 1.00 72.38 184 LEU A N 1
ATOM 1320 C CA . LEU A 1 184 ? -4.088 -4.955 -3.757 1.00 72.38 184 LEU A CA 1
ATOM 1321 C C . LEU A 1 184 ? -3.666 -4.157 -2.526 1.00 72.38 184 LEU A C 1
ATOM 1323 O O . LEU A 1 184 ? -4.159 -3.055 -2.314 1.00 72.38 184 LEU A O 1
ATOM 1327 N N . GLN A 1 185 ? -2.729 -4.668 -1.725 1.00 71.69 185 GLN A N 1
ATOM 1328 C CA . GLN A 1 185 ? -2.437 -4.046 -0.432 1.00 71.69 185 GLN A CA 1
ATOM 1329 C C . GLN A 1 185 ? -1.437 -2.895 -0.525 1.00 71.69 185 GLN A C 1
ATOM 1331 O O . GLN A 1 185 ? -1.546 -1.940 0.243 1.00 71.69 185 GLN A O 1
ATOM 1336 N N . LYS A 1 186 ? -0.452 -2.967 -1.429 1.00 70.94 186 LYS A N 1
ATOM 1337 C CA . LYS A 1 186 ? 0.588 -1.932 -1.528 1.00 70.94 186 LYS A CA 1
ATOM 1338 C C . LYS A 1 186 ? 0.223 -0.839 -2.528 1.00 70.94 186 LYS A C 1
ATOM 1340 O O . LYS A 1 186 ? 0.254 0.330 -2.164 1.00 70.94 186 LYS A O 1
ATOM 1345 N N . LEU A 1 187 ? -0.156 -1.204 -3.751 1.00 79.19 187 LEU A N 1
ATOM 1346 C CA . LEU A 1 187 ? -0.444 -0.238 -4.816 1.00 79.19 187 LEU A CA 1
ATOM 1347 C C . LEU A 1 187 ? -1.875 0.315 -4.729 1.00 79.19 187 LEU A C 1
ATOM 1349 O O . LEU A 1 187 ? -2.063 1.531 -4.615 1.00 79.19 187 LEU A O 1
ATOM 1353 N N . LEU A 1 188 ? -2.886 -0.561 -4.720 1.00 77.50 188 LEU A N 1
ATOM 1354 C CA . LEU A 1 188 ? -4.284 -0.128 -4.726 1.00 77.50 188 LEU A CA 1
ATOM 1355 C C . LEU A 1 188 ? -4.693 0.518 -3.393 1.00 77.50 188 LEU A C 1
ATOM 1357 O O . LEU A 1 188 ? -5.067 1.685 -3.380 1.00 77.50 188 LEU A O 1
ATOM 1361 N N . SER A 1 189 ? -4.566 -0.173 -2.259 1.00 68.88 189 SER A N 1
ATOM 1362 C CA . SER A 1 189 ? -4.928 0.414 -0.958 1.00 68.88 189 SER A CA 1
ATOM 1363 C C . SER A 1 189 ? -3.958 1.508 -0.486 1.00 68.88 189 SER A C 1
ATOM 1365 O O . SER A 1 189 ? -4.369 2.402 0.247 1.00 68.88 189 SER A O 1
ATOM 1367 N N . GLY A 1 190 ? -2.681 1.464 -0.887 1.00 65.38 190 GLY A N 1
ATOM 1368 C CA . GLY A 1 190 ? -1.661 2.417 -0.423 1.00 65.38 190 GLY A CA 1
ATOM 1369 C C . GLY A 1 190 ? -1.664 3.772 -1.143 1.00 65.38 190 GLY A C 1
ATOM 1370 O O . GLY A 1 190 ? -1.294 4.789 -0.545 1.00 65.38 190 GLY A O 1
ATOM 1371 N N . GLY A 1 191 ? -2.098 3.810 -2.407 1.00 74.12 191 GLY A N 1
ATOM 1372 C CA . GLY A 1 191 ? -2.133 5.045 -3.200 1.00 74.12 191 GLY A CA 1
ATOM 1373 C C . GLY A 1 191 ? -3.188 5.090 -4.305 1.00 74.12 191 GLY A C 1
ATOM 1374 O O . GLY A 1 191 ? -3.154 5.998 -5.133 1.00 74.12 191 GLY A O 1
ATOM 1375 N N . ASN A 1 192 ? -4.124 4.138 -4.354 1.00 84.94 192 ASN A N 1
ATOM 1376 C CA . ASN A 1 192 ? -5.072 3.986 -5.460 1.00 84.94 192 ASN A CA 1
ATOM 1377 C C . ASN A 1 192 ? -4.344 3.951 -6.817 1.00 84.94 192 ASN A C 1
ATOM 1379 O O . ASN A 1 192 ? -4.622 4.746 -7.719 1.00 84.94 192 ASN A O 1
ATOM 1383 N N . ILE A 1 193 ? -3.336 3.078 -6.901 1.00 89.94 193 ILE A N 1
ATOM 1384 C CA . ILE A 1 193 ? -2.515 2.847 -8.090 1.00 89.94 193 ILE A CA 1
ATOM 1385 C C . ILE A 1 193 ? -2.969 1.522 -8.717 1.00 89.94 193 ILE A C 1
ATOM 1387 O O . ILE A 1 193 ? -2.543 0.456 -8.264 1.00 89.94 193 ILE A O 1
ATOM 1391 N N . PRO A 1 194 ? -3.873 1.535 -9.710 1.00 88.69 194 PRO A N 1
ATOM 1392 C CA . PRO A 1 194 ? -4.275 0.310 -10.381 1.00 88.69 194 PRO A CA 1
ATOM 1393 C C . PRO A 1 194 ? -3.158 -0.213 -11.292 1.00 88.69 194 PRO A C 1
ATOM 1395 O O . PRO A 1 194 ? -2.277 0.521 -11.745 1.00 88.69 194 PRO A O 1
ATOM 1398 N N . VAL A 1 195 ? -3.239 -1.503 -11.594 1.00 91.38 195 VAL A N 1
ATOM 1399 C CA . VAL A 1 195 ? -2.398 -2.186 -12.577 1.00 91.38 195 VAL A CA 1
ATOM 1400 C C . VAL A 1 195 ? -3.297 -2.547 -13.759 1.00 91.38 195 VAL A C 1
ATOM 1402 O O . VAL A 1 195 ? -4.388 -3.082 -13.562 1.00 91.38 195 VAL A O 1
ATOM 1405 N N . ASN A 1 196 ? -2.871 -2.230 -14.979 1.00 88.88 196 ASN A N 1
ATOM 1406 C CA . ASN A 1 196 ? -3.698 -2.312 -16.191 1.00 88.88 196 ASN A CA 1
ATOM 1407 C C . ASN A 1 196 ? -4.182 -3.730 -16.558 1.00 88.88 196 ASN A C 1
ATOM 1409 O O . ASN A 1 196 ? -5.171 -3.858 -17.280 1.00 88.88 196 ASN A O 1
ATOM 1413 N N . LYS A 1 197 ? -3.483 -4.782 -16.120 1.00 87.44 197 LYS A N 1
ATOM 1414 C CA . LYS A 1 197 ? -3.767 -6.184 -16.465 1.00 87.44 197 LYS A CA 1
ATOM 1415 C C . LYS A 1 197 ? -3.607 -7.094 -15.259 1.00 87.44 197 LYS A C 1
ATOM 1417 O O . LYS A 1 197 ? -2.928 -6.738 -14.302 1.00 87.44 197 LYS A O 1
ATOM 1422 N N . ASN A 1 198 ? -4.204 -8.281 -15.327 1.00 89.25 198 ASN A N 1
ATOM 1423 C CA . ASN A 1 198 ? -4.067 -9.322 -14.307 1.00 89.25 198 ASN A CA 1
ATOM 1424 C C . ASN A 1 198 ? -2.618 -9.824 -14.179 1.00 89.25 198 ASN A C 1
ATOM 1426 O O . ASN A 1 198 ? -1.804 -9.633 -15.086 1.00 89.25 198 ASN A O 1
ATOM 1430 N N . ASN A 1 199 ? -2.320 -10.485 -13.057 1.00 88.94 199 ASN A N 1
ATOM 1431 C CA . ASN A 1 199 ? -1.016 -11.095 -12.814 1.00 88.94 199 ASN A CA 1
ATOM 1432 C C . ASN A 1 199 ? -0.676 -12.155 -13.871 1.00 88.94 199 ASN A C 1
ATOM 1434 O O . ASN A 1 199 ? -1.556 -12.886 -14.336 1.00 88.94 199 ASN A O 1
ATOM 1438 N N . CYS A 1 200 ? 0.610 -12.260 -14.193 1.00 86.69 200 CYS A N 1
ATOM 1439 C CA . CYS A 1 200 ? 1.145 -13.342 -15.007 1.00 86.69 200 CYS A CA 1
ATOM 1440 C C . CYS A 1 200 ? 1.109 -14.661 -14.226 1.00 86.69 200 CYS A C 1
ATOM 1442 O O . CYS A 1 200 ? 1.368 -14.685 -13.025 1.00 86.69 200 CYS A O 1
ATOM 1444 N N . LYS A 1 201 ? 0.801 -15.767 -14.903 1.00 88.56 201 LYS A N 1
ATOM 1445 C CA . LYS A 1 201 ? 0.761 -17.117 -14.321 1.00 88.56 201 LYS A CA 1
ATOM 1446 C C . LYS A 1 201 ? 1.978 -17.947 -14.690 1.00 88.56 201 LYS A C 1
ATOM 1448 O O . LYS A 1 201 ? 2.304 -18.883 -13.965 1.00 88.56 201 LYS A O 1
ATOM 1453 N N . THR A 1 202 ? 2.632 -17.632 -15.806 1.00 84.50 202 THR A N 1
ATOM 1454 C CA . THR A 1 202 ? 3.854 -18.318 -16.243 1.00 84.50 202 THR A CA 1
ATOM 1455 C C . THR A 1 202 ? 4.899 -17.353 -16.789 1.00 84.50 202 THR A C 1
ATOM 1457 O O . THR A 1 202 ? 4.576 -16.289 -17.321 1.00 84.50 202 THR A O 1
ATOM 1460 N N . VAL A 1 203 ? 6.169 -17.735 -16.686 1.00 81.56 203 VAL A N 1
ATOM 1461 C CA . VAL A 1 203 ? 7.288 -17.035 -17.320 1.00 81.56 203 VAL A CA 1
ATOM 1462 C C . VAL A 1 203 ? 7.110 -17.077 -18.839 1.00 81.56 203 VAL A C 1
ATOM 1464 O O . VAL A 1 203 ? 6.878 -18.136 -19.415 1.00 81.56 203 VAL A O 1
ATOM 1467 N N . GLY A 1 204 ? 7.249 -15.939 -19.516 1.00 78.81 204 GLY A N 1
ATOM 1468 C CA . GLY A 1 204 ? 7.037 -15.847 -20.966 1.00 78.81 204 GLY A CA 1
ATOM 1469 C C . GLY A 1 204 ? 5.589 -15.556 -21.370 1.00 78.81 204 GLY A C 1
ATOM 1470 O O . GLY A 1 204 ? 5.339 -15.316 -22.552 1.00 78.81 204 GLY A O 1
ATOM 1471 N N . GLU A 1 205 ? 4.646 -15.531 -20.422 1.00 83.81 205 GLU A N 1
ATOM 1472 C CA . GLU A 1 205 ? 3.273 -15.115 -20.697 1.00 83.81 205 GLU A CA 1
ATOM 1473 C C . GLU A 1 205 ? 3.245 -13.665 -21.193 1.00 83.81 205 GLU A C 1
ATOM 1475 O O . GLU A 1 205 ? 3.960 -12.789 -20.704 1.00 83.81 205 GLU A O 1
ATOM 1480 N N . THR A 1 206 ? 2.423 -13.420 -22.207 1.00 84.25 206 THR A N 1
ATOM 1481 C CA . THR A 1 206 ? 2.207 -12.084 -22.762 1.00 84.25 206 THR A CA 1
ATOM 1482 C C . THR A 1 206 ? 0.815 -11.607 -22.369 1.00 84.25 206 THR A C 1
ATOM 1484 O O . THR A 1 206 ? -0.062 -12.407 -22.060 1.00 84.25 206 THR A O 1
ATOM 1487 N N . ASN A 1 207 ? 0.592 -10.293 -22.401 1.00 86.06 207 ASN A N 1
ATOM 1488 C CA . ASN A 1 207 ? -0.695 -9.686 -22.047 1.00 86.06 207 ASN A CA 1
ATOM 1489 C C . ASN A 1 207 ? -1.128 -9.851 -20.574 1.00 86.06 207 ASN A C 1
ATOM 1491 O O . ASN A 1 207 ? -2.315 -9.848 -20.255 1.00 86.06 207 ASN A O 1
ATOM 1495 N N . CYS A 1 208 ? -0.156 -9.895 -19.679 1.00 87.81 208 CYS A N 1
ATOM 1496 C CA . CYS A 1 208 ? -0.324 -9.758 -18.240 1.00 87.81 208 CYS A CA 1
ATOM 1497 C C . CYS A 1 208 ? 0.562 -8.603 -17.745 1.00 87.81 208 CYS A C 1
ATOM 1499 O O . CYS A 1 208 ? 1.305 -8.026 -18.543 1.00 87.81 208 CYS A O 1
ATOM 1501 N N . THR A 1 209 ? 0.411 -8.232 -16.473 1.00 90.88 209 THR A N 1
ATOM 1502 C CA . THR A 1 209 ? 1.299 -7.277 -15.799 1.00 90.88 209 THR A CA 1
ATOM 1503 C C . THR A 1 209 ? 1.611 -7.797 -14.411 1.00 90.88 209 THR A C 1
ATOM 1505 O O . THR A 1 209 ? 0.744 -7.734 -13.542 1.00 90.88 209 THR A O 1
ATOM 1508 N N . SER A 1 210 ? 2.812 -8.333 -14.197 1.00 90.38 210 SER A N 1
ATOM 1509 C CA . SER A 1 210 ? 3.246 -8.818 -12.878 1.00 90.38 210 SER A CA 1
ATOM 1510 C C . SER A 1 210 ? 3.840 -7.696 -12.034 1.00 90.38 210 SER A C 1
ATOM 1512 O O . SER A 1 210 ? 4.776 -7.028 -12.462 1.00 90.38 210 SER A O 1
ATOM 1514 N N . VAL A 1 211 ? 3.399 -7.565 -10.783 1.00 91.69 211 VAL A N 1
ATOM 1515 C CA . VAL A 1 211 ? 4.069 -6.754 -9.748 1.00 91.69 211 VAL A CA 1
ATOM 1516 C C . VAL A 1 211 ? 4.658 -7.612 -8.622 1.00 91.69 211 VAL A C 1
ATOM 1518 O O . VAL A 1 211 ? 5.002 -7.105 -7.551 1.00 91.69 211 VAL A O 1
ATOM 1521 N N . TYR A 1 212 ? 4.807 -8.920 -8.851 1.00 87.56 212 TYR A N 1
ATOM 1522 C CA . TYR A 1 212 ? 5.400 -9.828 -7.874 1.00 87.56 212 TYR A CA 1
ATOM 1523 C C . TYR A 1 212 ? 6.841 -9.422 -7.556 1.00 87.56 212 TYR A C 1
ATOM 1525 O O . TYR A 1 212 ? 7.682 -9.331 -8.450 1.00 87.56 212 TYR A O 1
ATOM 1533 N N . GLY A 1 213 ? 7.132 -9.185 -6.277 1.00 80.56 213 GLY A N 1
ATOM 1534 C CA . GLY A 1 213 ? 8.464 -8.785 -5.831 1.00 80.56 213 GLY A CA 1
ATOM 1535 C C . GLY A 1 213 ? 8.915 -7.416 -6.348 1.00 80.56 213 GLY A C 1
ATOM 1536 O O . GLY A 1 213 ? 10.118 -7.163 -6.366 1.00 80.56 213 GLY A O 1
ATOM 1537 N N . LEU A 1 214 ? 7.996 -6.541 -6.777 1.00 84.50 214 LEU A N 1
ATOM 1538 C CA . LEU A 1 214 ? 8.332 -5.167 -7.152 1.00 84.50 214 LEU A CA 1
ATOM 1539 C C . LEU A 1 214 ? 9.050 -4.465 -5.987 1.00 84.50 214 LEU A C 1
ATOM 1541 O O . LEU A 1 214 ? 8.592 -4.521 -4.843 1.00 84.50 214 LEU A O 1
ATOM 1545 N N . GLY A 1 215 ? 10.188 -3.827 -6.266 1.00 82.00 215 GLY A N 1
ATOM 1546 C CA . GLY A 1 215 ? 11.010 -3.196 -5.240 1.00 82.00 215 GLY A CA 1
ATOM 1547 C C . GLY A 1 215 ? 10.257 -2.100 -4.485 1.00 82.00 215 GLY A C 1
ATOM 1548 O O . GLY A 1 215 ? 9.493 -1.328 -5.067 1.00 82.00 215 GLY A O 1
ATOM 1549 N N . TYR A 1 216 ? 10.511 -1.989 -3.180 1.00 78.69 216 TYR A N 1
ATOM 1550 C CA . TYR A 1 216 ? 9.853 -0.995 -2.326 1.00 78.69 216 TYR A CA 1
ATOM 1551 C C . TYR A 1 216 ? 10.053 0.445 -2.810 1.00 78.69 216 TYR A C 1
ATOM 1553 O O . TYR A 1 216 ? 9.138 1.250 -2.677 1.00 78.69 216 TYR A O 1
ATOM 1561 N N . GLY A 1 217 ? 11.205 0.754 -3.416 1.00 79.69 217 GLY A N 1
ATOM 1562 C CA . GLY A 1 217 ? 11.461 2.071 -3.997 1.00 79.69 217 GLY A CA 1
ATOM 1563 C C . GLY A 1 217 ? 10.516 2.403 -5.152 1.00 79.69 217 GLY A C 1
ATOM 1564 O O . GLY A 1 217 ? 10.086 3.544 -5.263 1.00 79.69 217 GLY A O 1
ATOM 1565 N N . ALA A 1 218 ? 10.133 1.413 -5.967 1.00 85.56 218 ALA A N 1
ATOM 1566 C CA . ALA A 1 218 ? 9.138 1.612 -7.017 1.00 85.56 218 ALA A CA 1
ATOM 1567 C C . ALA A 1 218 ? 7.725 1.751 -6.449 1.00 85.56 218 ALA A C 1
ATOM 1569 O O . ALA A 1 218 ? 6.993 2.636 -6.878 1.00 85.56 218 ALA A O 1
ATOM 1570 N N . ILE A 1 219 ? 7.358 0.922 -5.466 1.00 83.38 219 ILE A N 1
ATOM 1571 C CA . ILE A 1 219 ? 6.039 0.977 -4.818 1.00 83.38 219 ILE A CA 1
ATOM 1572 C C . ILE A 1 219 ? 5.816 2.337 -4.144 1.00 83.38 219 ILE A C 1
ATOM 1574 O O . ILE A 1 219 ? 4.825 3.004 -4.431 1.00 83.38 219 ILE A O 1
ATOM 1578 N N . ASP A 1 220 ? 6.723 2.757 -3.258 1.00 84.50 220 ASP A N 1
ATOM 1579 C CA . ASP A 1 220 ? 6.609 4.055 -2.582 1.00 84.50 220 ASP A CA 1
ATOM 1580 C C . ASP A 1 220 ? 6.738 5.201 -3.592 1.00 84.50 220 ASP A C 1
ATOM 1582 O O . ASP A 1 220 ? 5.954 6.146 -3.581 1.00 84.50 220 ASP A O 1
ATOM 1586 N N . GLY A 1 221 ? 7.653 5.056 -4.550 1.00 87.38 221 GLY A N 1
ATOM 1587 C CA . GLY A 1 221 ? 7.888 6.021 -5.610 1.00 87.38 221 GLY A CA 1
ATOM 1588 C C . GLY A 1 221 ? 6.644 6.379 -6.426 1.00 87.38 221 GLY A C 1
ATOM 1589 O O . GLY A 1 221 ? 6.350 7.564 -6.591 1.00 87.38 221 GLY A O 1
ATOM 1590 N N . VAL A 1 222 ? 5.871 5.392 -6.898 1.00 92.69 222 VAL A N 1
ATOM 1591 C CA . VAL A 1 222 ? 4.642 5.664 -7.673 1.00 92.69 222 VAL A CA 1
ATOM 1592 C C . VAL A 1 222 ? 3.511 6.237 -6.814 1.00 92.69 222 VAL A C 1
ATOM 1594 O O . VAL A 1 222 ? 2.717 7.044 -7.304 1.00 92.69 222 VAL A O 1
ATOM 1597 N N . ILE A 1 223 ? 3.452 5.881 -5.526 1.00 88.62 223 ILE A N 1
ATOM 1598 C CA . ILE A 1 223 ? 2.489 6.459 -4.576 1.00 88.62 223 ILE A CA 1
ATOM 1599 C C . ILE A 1 223 ? 2.821 7.935 -4.332 1.00 88.62 223 ILE A C 1
ATOM 1601 O O . ILE A 1 223 ? 1.933 8.788 -4.399 1.00 88.62 223 ILE A O 1
ATOM 1605 N N . GLN A 1 224 ? 4.094 8.252 -4.092 1.00 89.88 224 GLN A N 1
ATOM 1606 C CA . GLN A 1 224 ? 4.542 9.627 -3.876 1.00 89.88 224 GLN A CA 1
ATOM 1607 C C . GLN A 1 224 ? 4.420 10.472 -5.141 1.00 89.88 224 GLN A C 1
ATOM 1609 O O . GLN A 1 224 ? 3.997 11.622 -5.062 1.00 89.88 224 GLN A O 1
ATOM 1614 N N . LEU A 1 225 ? 4.708 9.902 -6.313 1.00 91.94 225 LEU A N 1
ATOM 1615 C CA . LEU A 1 225 ? 4.475 10.558 -7.599 1.00 91.94 225 LEU A CA 1
ATOM 1616 C C . LEU A 1 225 ? 3.026 11.033 -7.726 1.00 91.94 225 LEU A C 1
ATOM 1618 O O . LEU A 1 225 ? 2.790 12.201 -8.039 1.00 91.94 225 LEU A O 1
ATOM 1622 N N . LYS A 1 226 ? 2.058 10.153 -7.441 1.00 91.69 226 LYS A N 1
ATOM 1623 C CA . LYS A 1 226 ? 0.640 10.516 -7.487 1.00 91.69 226 LYS A CA 1
ATOM 1624 C C . LYS A 1 226 ? 0.310 11.637 -6.504 1.00 91.69 226 LYS A C 1
ATOM 1626 O O . LYS A 1 226 ? -0.259 12.642 -6.917 1.00 91.69 226 LYS A O 1
ATOM 1631 N N . ARG A 1 227 ? 0.715 11.499 -5.238 1.00 89.75 227 ARG A N 1
ATOM 1632 C CA . ARG A 1 227 ? 0.449 12.508 -4.196 1.00 89.75 227 ARG A CA 1
ATOM 1633 C C . ARG A 1 227 ? 1.042 13.871 -4.542 1.00 89.75 227 ARG A C 1
ATOM 1635 O O . ARG A 1 227 ? 0.368 14.884 -4.396 1.00 89.75 227 ARG A O 1
ATOM 1642 N N . ASN A 1 228 ? 2.281 13.899 -5.028 1.00 90.06 228 ASN A N 1
ATOM 1643 C CA . ASN A 1 228 ? 2.963 15.137 -5.403 1.00 90.06 228 ASN A CA 1
ATOM 1644 C C . ASN A 1 228 ? 2.309 15.803 -6.616 1.00 90.06 228 ASN A C 1
ATOM 1646 O O . ASN A 1 228 ? 2.232 17.028 -6.672 1.00 90.06 228 ASN A O 1
ATOM 1650 N N . CYS A 1 229 ? 1.812 15.001 -7.557 1.00 90.12 229 CYS A N 1
ATOM 1651 C CA . CYS A 1 229 ? 1.053 15.492 -8.697 1.00 90.12 229 CYS A CA 1
ATOM 1652 C C . CYS A 1 229 ? -0.294 16.088 -8.257 1.00 90.12 229 CYS A C 1
ATOM 1654 O O . CYS A 1 229 ? -0.618 17.208 -8.635 1.00 90.12 229 CYS A O 1
ATOM 1656 N N . GLU A 1 230 ? -1.043 15.403 -7.390 1.00 89.31 230 GLU A N 1
ATOM 1657 C CA . GLU A 1 230 ? -2.336 15.888 -6.873 1.00 89.31 230 GLU A CA 1
ATOM 1658 C C . GLU A 1 230 ? -2.191 17.125 -5.969 1.00 89.31 230 GLU A C 1
ATOM 1660 O O . GLU A 1 230 ? -3.089 17.968 -5.902 1.00 89.31 230 GLU A O 1
ATOM 1665 N N . ALA A 1 231 ? -1.031 17.291 -5.328 1.00 87.44 231 ALA A N 1
ATOM 1666 C CA . ALA A 1 231 ? -0.697 18.492 -4.568 1.00 87.44 231 ALA A CA 1
ATOM 1667 C C . ALA A 1 231 ? -0.558 19.751 -5.450 1.00 87.44 231 ALA A C 1
ATOM 1669 O O . ALA A 1 231 ? -0.639 20.867 -4.931 1.00 87.44 231 ALA A O 1
ATOM 1670 N N . GLN A 1 232 ? -0.392 19.607 -6.772 1.00 80.56 232 GLN A N 1
ATOM 1671 C CA . GLN A 1 232 ? -0.353 20.734 -7.706 1.00 80.56 232 GLN A CA 1
ATOM 1672 C C . GLN A 1 232 ? -1.772 21.228 -8.027 1.00 80.56 232 GLN A C 1
ATOM 1674 O O . GLN A 1 232 ? -2.356 20.889 -9.050 1.00 80.56 232 GLN A O 1
ATOM 1679 N N . GLY A 1 233 ? -2.338 22.072 -7.163 1.00 67.25 233 GLY A N 1
ATOM 1680 C CA . GLY A 1 233 ? -3.501 22.894 -7.524 1.00 67.25 233 GLY A CA 1
ATOM 1681 C C . GLY A 1 233 ? -4.847 22.164 -7.636 1.00 67.25 233 GLY A C 1
ATOM 1682 O O . GLY A 1 233 ? -5.661 22.539 -8.475 1.00 67.25 233 GLY A O 1
ATOM 1683 N N . ASN A 1 234 ? -5.112 21.177 -6.772 1.00 70.12 234 ASN A N 1
ATOM 1684 C CA . ASN A 1 234 ? -6.378 20.423 -6.721 1.00 70.12 234 ASN A CA 1
ATOM 1685 C C . ASN A 1 234 ? -6.728 19.726 -8.052 1.00 70.12 234 ASN A C 1
ATOM 1687 O O . ASN A 1 234 ? -7.866 19.772 -8.524 1.00 70.12 234 ASN A O 1
ATOM 1691 N N . ILE A 1 235 ? -5.730 19.094 -8.671 1.00 79.81 235 ILE A N 1
ATOM 1692 C CA . ILE A 1 235 ? -5.902 18.264 -9.866 1.00 79.81 235 ILE A CA 1
ATOM 1693 C C . ILE A 1 235 ? -5.946 16.784 -9.480 1.00 79.81 235 ILE A C 1
ATOM 1695 O O . ILE A 1 235 ? -5.308 16.360 -8.522 1.00 79.81 235 ILE A O 1
ATOM 1699 N N . THR A 1 236 ? -6.661 15.969 -10.253 1.00 85.44 236 THR A N 1
ATOM 1700 C CA . THR A 1 236 ? -6.599 14.506 -10.122 1.00 85.44 236 THR A CA 1
ATOM 1701 C C . THR A 1 236 ? -5.485 13.956 -11.006 1.00 85.44 236 THR A C 1
ATOM 1703 O O . THR A 1 236 ? -5.478 14.205 -12.218 1.00 85.44 236 THR A O 1
ATOM 1706 N N . CYS A 1 237 ? -4.578 13.165 -10.429 1.00 87.12 237 CYS A N 1
ATOM 1707 C CA . CYS A 1 237 ? -3.517 12.495 -11.175 1.00 87.12 237 CYS A CA 1
ATOM 1708 C C . CYS A 1 237 ? -3.709 10.981 -11.154 1.00 87.12 237 CYS A C 1
ATOM 1710 O O . CYS A 1 237 ? -3.654 10.325 -10.117 1.00 87.12 237 CYS A O 1
ATOM 1712 N N . SER A 1 238 ? -3.923 10.408 -12.336 1.00 90.00 238 SER A N 1
ATOM 1713 C CA . SER A 1 238 ? -4.049 8.961 -12.501 1.00 90.00 238 SER A CA 1
ATOM 1714 C C . SER A 1 238 ? -2.690 8.361 -12.824 1.00 90.00 238 SER A C 1
ATOM 1716 O O . SER A 1 238 ? -2.098 8.676 -13.851 1.00 90.00 238 SER A O 1
ATOM 1718 N N . VAL A 1 239 ? -2.210 7.489 -11.941 1.00 93.94 239 VAL A N 1
ATOM 1719 C CA . VAL A 1 239 ? -0.995 6.694 -12.137 1.00 93.94 239 VAL A CA 1
ATOM 1720 C C . VAL A 1 239 ? -1.428 5.240 -12.240 1.00 93.94 239 VAL A C 1
ATOM 1722 O O . VAL A 1 239 ? -2.046 4.718 -11.315 1.00 93.94 239 VAL A O 1
ATOM 1725 N N . VAL A 1 240 ? -1.133 4.602 -13.372 1.00 92.50 240 VAL A N 1
ATOM 1726 C CA . VAL A 1 240 ? -1.492 3.204 -13.645 1.00 92.50 240 VAL A CA 1
ATOM 1727 C C . VAL A 1 240 ? -0.234 2.450 -14.026 1.00 92.50 240 VAL A C 1
ATOM 1729 O O . VAL A 1 240 ? 0.439 2.851 -14.975 1.00 92.50 240 VAL A O 1
ATOM 1732 N N . VAL A 1 241 ? 0.066 1.369 -13.310 1.00 95.25 241 VAL A N 1
ATOM 1733 C CA . VAL A 1 241 ? 1.194 0.490 -13.637 1.00 95.25 241 VAL A CA 1
ATOM 1734 C C . VAL A 1 241 ? 0.837 -0.326 -14.873 1.00 95.25 241 VAL A C 1
ATOM 1736 O O . VAL A 1 241 ? -0.224 -0.954 -14.930 1.00 95.25 241 VAL A O 1
ATOM 1739 N N . THR A 1 242 ? 1.718 -0.290 -15.866 1.00 92.06 242 THR A N 1
ATOM 1740 C CA . THR A 1 242 ? 1.572 -0.993 -17.145 1.00 92.06 242 THR A CA 1
ATOM 1741 C C . THR A 1 242 ? 2.619 -2.071 -17.372 1.00 92.06 242 THR A C 1
ATOM 1743 O O . THR A 1 242 ? 2.418 -2.906 -18.253 1.00 92.06 242 THR A O 1
ATOM 1746 N N . GLY A 1 243 ? 3.694 -2.050 -16.583 1.00 90.94 243 GLY A N 1
ATOM 1747 C CA . GLY A 1 243 ? 4.780 -3.020 -16.626 1.00 90.94 243 GLY A CA 1
ATOM 1748 C C . GLY A 1 243 ? 5.493 -3.097 -15.278 1.00 90.94 243 GLY A C 1
ATOM 1749 O O . GLY A 1 243 ? 5.731 -2.066 -14.648 1.00 90.94 243 GLY A O 1
ATOM 1750 N N . GLY A 1 244 ? 5.802 -4.297 -14.796 1.00 90.50 244 GLY A N 1
ATOM 1751 C CA . GLY A 1 244 ? 6.412 -4.492 -13.475 1.00 90.50 244 GLY A CA 1
ATOM 1752 C C . GLY A 1 244 ? 7.622 -5.418 -13.503 1.00 90.50 244 GLY A C 1
ATOM 1753 O O . GLY A 1 244 ? 8.695 -5.023 -13.945 1.00 90.50 244 GLY A O 1
ATOM 1754 N N . THR A 1 245 ? 7.481 -6.635 -12.987 1.00 86.75 245 THR A N 1
ATOM 1755 C CA . THR A 1 245 ? 8.576 -7.605 -12.797 1.00 86.75 245 THR A CA 1
ATOM 1756 C C . THR A 1 245 ? 8.633 -8.705 -13.857 1.00 86.75 245 THR A C 1
ATOM 1758 O O . THR A 1 245 ? 9.296 -9.727 -13.681 1.00 86.75 245 THR A O 1
ATOM 1761 N N . GLU A 1 246 ? 7.965 -8.483 -14.982 1.00 84.62 246 GLU A N 1
ATOM 1762 C CA . GLU A 1 246 ? 7.930 -9.360 -16.156 1.00 84.62 246 GLU A CA 1
ATOM 1763 C C . GLU A 1 246 ? 9.136 -9.176 -17.080 1.00 84.62 246 GLU A C 1
ATOM 1765 O O . GLU A 1 246 ? 9.033 -8.813 -18.254 1.00 84.62 246 GLU A O 1
ATOM 1770 N N . TYR A 1 247 ? 10.321 -9.469 -16.549 1.00 78.38 247 TYR A N 1
ATOM 1771 C CA . TYR A 1 247 ? 11.595 -9.286 -17.247 1.00 78.38 247 TYR A CA 1
ATOM 1772 C C . TYR A 1 247 ? 11.658 -9.991 -18.608 1.00 78.38 247 TYR A C 1
ATOM 1774 O O . TYR A 1 247 ? 12.444 -9.587 -19.454 1.00 78.38 247 TYR A O 1
ATOM 1782 N N . TRP A 1 248 ? 10.875 -11.042 -18.861 1.00 77.06 248 TRP A N 1
ATOM 1783 C CA . TRP A 1 248 ? 10.883 -11.755 -20.145 1.00 77.06 248 TRP A CA 1
ATOM 1784 C C . TRP A 1 248 ? 10.308 -10.941 -21.304 1.00 77.06 248 TRP A C 1
ATOM 1786 O O . TRP A 1 248 ? 10.619 -11.245 -22.457 1.00 77.06 248 TRP A O 1
ATOM 1796 N N . LEU A 1 249 ? 9.516 -9.903 -21.016 1.00 74.62 249 LEU A N 1
ATOM 1797 C CA . LEU A 1 249 ? 9.038 -8.951 -22.021 1.00 74.62 249 LEU A CA 1
ATOM 1798 C C . LEU A 1 249 ? 10.090 -7.876 -22.352 1.00 74.62 249 LEU A C 1
ATOM 1800 O O . LEU A 1 249 ? 9.996 -7.240 -23.398 1.00 74.62 249 LEU A O 1
ATOM 1804 N N . HIS A 1 250 ? 11.116 -7.716 -21.504 1.00 66.81 250 HIS A N 1
ATOM 1805 C CA . HIS A 1 250 ? 12.107 -6.632 -21.596 1.00 66.81 250 HIS A CA 1
ATOM 1806 C C . HIS A 1 250 ? 13.576 -7.108 -21.616 1.00 66.81 250 HIS A C 1
ATOM 1808 O O . HIS A 1 250 ? 14.485 -6.295 -21.772 1.00 66.81 250 HIS A O 1
ATOM 1814 N N . GLY A 1 251 ? 13.840 -8.402 -21.430 1.00 59.94 251 GLY A N 1
ATOM 1815 C CA . GLY A 1 251 ? 15.171 -9.008 -21.393 1.00 59.94 251 GLY A CA 1
ATOM 1816 C C . GLY A 1 251 ? 15.591 -9.609 -22.737 1.00 59.94 251 GLY A C 1
ATOM 1817 O O . GLY A 1 251 ? 14.759 -9.990 -23.559 1.00 59.94 251 GLY A O 1
ATOM 1818 N N . SER A 1 252 ? 16.901 -9.734 -22.969 1.00 56.50 252 SER A N 1
ATOM 1819 C CA . SER A 1 252 ? 17.411 -10.465 -24.137 1.00 56.50 252 SER A CA 1
ATOM 1820 C C . SER A 1 252 ? 17.177 -11.966 -23.970 1.00 56.50 252 SER A C 1
ATOM 1822 O O . SER A 1 252 ? 17.717 -12.601 -23.063 1.00 56.50 252 SER A O 1
ATOM 1824 N N . GLN A 1 253 ? 16.383 -12.531 -24.876 1.00 58.38 253 GLN A N 1
ATOM 1825 C CA . GLN A 1 253 ? 16.184 -13.973 -25.020 1.00 58.38 253 GLN A CA 1
ATOM 1826 C C . GLN A 1 253 ? 17.429 -14.589 -25.679 1.00 58.38 253 GLN A C 1
ATOM 1828 O O . GLN A 1 253 ? 17.896 -14.074 -26.698 1.00 58.38 253 GLN A O 1
ATOM 1833 N N . THR A 1 254 ? 17.968 -15.683 -25.134 1.00 51.69 254 THR A N 1
ATOM 1834 C CA . THR A 1 254 ? 19.131 -16.383 -25.714 1.00 51.69 254 THR A CA 1
ATOM 1835 C C . THR A 1 254 ? 18.808 -17.843 -26.059 1.00 51.69 254 THR A C 1
ATOM 1837 O O . THR A 1 254 ? 17.885 -18.446 -25.512 1.00 51.69 254 THR A O 1
ATOM 1840 N N . GLY A 1 255 ? 19.558 -18.415 -27.012 1.00 50.78 255 GLY A N 1
ATOM 1841 C CA . GLY A 1 255 ? 19.389 -19.791 -27.503 1.00 50.78 255 GLY A CA 1
ATOM 1842 C C . GLY A 1 255 ? 18.534 -19.915 -28.775 1.00 50.78 255 GLY A C 1
ATOM 1843 O O . GLY A 1 255 ? 17.723 -19.045 -29.082 1.00 50.78 255 GLY A O 1
ATOM 1844 N N . ALA A 1 256 ? 18.710 -21.016 -29.520 1.00 39.56 256 ALA A N 1
ATOM 1845 C CA . ALA A 1 256 ? 18.060 -21.256 -30.820 1.00 39.56 256 ALA A CA 1
ATOM 1846 C C . ALA A 1 256 ? 16.518 -21.291 -30.756 1.00 39.56 256 ALA A C 1
ATOM 1848 O O . ALA A 1 256 ? 15.858 -21.008 -31.750 1.00 39.56 256 ALA A O 1
ATOM 1849 N N . ALA A 1 257 ? 15.957 -21.590 -29.580 1.00 48.91 257 ALA A N 1
ATOM 1850 C CA . ALA A 1 257 ? 14.519 -21.625 -29.319 1.00 48.91 257 ALA A CA 1
ATOM 1851 C C . ALA A 1 257 ? 14.014 -20.456 -28.446 1.00 48.91 257 ALA A C 1
ATOM 1853 O O . ALA A 1 257 ? 12.833 -20.429 -28.115 1.00 48.91 257 ALA A O 1
ATOM 1854 N N . LYS A 1 258 ? 14.879 -19.498 -28.057 1.00 54.19 258 LYS A N 1
ATOM 1855 C CA . LYS A 1 258 ? 14.537 -18.385 -27.138 1.00 54.19 258 LYS A CA 1
ATOM 1856 C C . LYS A 1 258 ? 13.913 -18.838 -25.802 1.00 54.19 258 LYS A C 1
ATOM 1858 O O . LYS A 1 258 ? 13.116 -18.123 -25.205 1.00 54.19 258 LYS A O 1
ATOM 1863 N N . THR A 1 259 ? 14.268 -20.031 -25.331 1.00 54.66 259 THR A N 1
ATOM 1864 C CA . THR A 1 259 ? 13.666 -20.681 -24.154 1.00 54.66 259 THR A CA 1
ATOM 1865 C C . THR A 1 259 ? 14.302 -20.274 -22.830 1.00 54.66 259 THR A C 1
ATOM 1867 O O . THR A 1 259 ? 13.682 -20.467 -21.790 1.00 54.66 259 THR A O 1
ATOM 1870 N N . THR A 1 260 ? 15.516 -19.715 -22.855 1.00 57.53 260 THR A N 1
ATOM 1871 C CA . THR A 1 260 ? 16.245 -19.279 -21.658 1.00 57.53 260 THR A CA 1
ATOM 1872 C C . THR A 1 260 ? 16.250 -17.758 -21.589 1.00 57.53 260 THR A C 1
ATOM 1874 O O . THR A 1 260 ? 16.702 -17.084 -22.521 1.00 57.53 260 THR A O 1
ATOM 1877 N N . ILE A 1 261 ? 15.758 -17.207 -20.480 1.00 62.69 261 ILE A N 1
ATOM 1878 C CA . ILE A 1 261 ? 15.666 -15.758 -20.288 1.00 62.69 261 ILE A CA 1
ATOM 1879 C C . ILE A 1 261 ? 16.763 -15.296 -19.320 1.00 62.69 261 ILE A C 1
ATOM 1881 O O . ILE A 1 261 ? 16.872 -15.796 -18.201 1.00 62.69 261 ILE A O 1
ATOM 1885 N N . ASN A 1 262 ? 17.584 -14.332 -19.754 1.00 59.91 262 ASN A N 1
ATOM 1886 C CA . ASN A 1 262 ? 18.681 -13.786 -18.952 1.00 59.91 262 ASN A CA 1
ATOM 1887 C C . ASN A 1 262 ? 18.209 -12.606 -18.082 1.00 59.91 262 ASN A C 1
ATOM 1889 O O . ASN A 1 262 ? 17.953 -11.506 -18.587 1.00 59.91 262 ASN A O 1
ATOM 1893 N N . LEU A 1 263 ? 18.170 -12.821 -16.763 1.00 56.91 263 LEU A N 1
ATOM 1894 C CA . LEU A 1 263 ? 17.691 -11.849 -15.767 1.00 56.91 263 LEU A CA 1
ATOM 1895 C C . LEU A 1 263 ? 18.543 -10.570 -15.637 1.00 56.91 263 LEU A C 1
ATOM 1897 O O . LEU A 1 263 ? 18.092 -9.572 -15.066 1.00 56.91 263 LEU A O 1
ATOM 1901 N N . ASN A 1 264 ? 19.772 -10.561 -16.160 1.00 56.75 264 ASN A N 1
ATOM 1902 C CA . ASN A 1 264 ? 20.705 -9.438 -15.998 1.00 56.75 264 ASN A CA 1
ATOM 1903 C C . ASN A 1 264 ? 20.517 -8.323 -17.032 1.00 56.75 264 ASN A C 1
ATOM 1905 O O . ASN A 1 264 ? 21.192 -7.301 -16.963 1.00 56.75 264 ASN A O 1
ATOM 1909 N N . THR A 1 265 ? 19.615 -8.511 -17.993 1.00 65.06 265 THR A N 1
ATOM 1910 C CA . THR A 1 265 ? 19.499 -7.622 -19.158 1.00 65.06 265 THR A CA 1
ATOM 1911 C C . THR A 1 265 ? 18.425 -6.548 -19.018 1.00 65.06 265 THR A C 1
ATOM 1913 O O . THR A 1 265 ? 18.363 -5.651 -19.852 1.00 65.06 265 THR A O 1
ATOM 1916 N N . THR A 1 266 ? 17.613 -6.599 -17.957 1.00 75.50 266 THR A N 1
ATOM 1917 C CA . THR A 1 266 ? 16.546 -5.623 -17.712 1.00 75.50 266 THR A CA 1
ATOM 1918 C C . THR A 1 266 ? 16.399 -5.237 -16.238 1.00 75.50 266 THR A C 1
ATOM 1920 O O . THR A 1 266 ? 16.755 -5.982 -15.312 1.00 75.50 266 THR A O 1
ATOM 1923 N N . GLY A 1 267 ? 15.876 -4.026 -16.032 1.00 77.44 267 GLY A N 1
ATOM 1924 C CA . GLY A 1 267 ? 15.453 -3.500 -14.742 1.00 77.44 267 GLY A CA 1
ATOM 1925 C C . GLY A 1 267 ? 14.182 -4.159 -14.201 1.00 77.44 267 GLY A C 1
ATOM 1926 O O . GLY A 1 267 ? 14.048 -4.234 -12.984 1.00 77.44 267 GLY A O 1
ATOM 1927 N N . HIS A 1 268 ? 13.319 -4.698 -15.070 1.00 83.38 268 HIS A N 1
ATOM 1928 C CA . HIS A 1 268 ? 11.994 -5.262 -14.758 1.00 83.38 268 HIS A CA 1
ATOM 1929 C C . HIS A 1 268 ? 12.039 -6.645 -14.097 1.00 83.38 268 HIS A C 1
ATOM 1931 O O . HIS A 1 268 ? 11.412 -7.590 -14.563 1.00 83.38 268 HIS A O 1
ATOM 1937 N N . LYS A 1 269 ? 12.797 -6.799 -13.013 1.00 79.25 269 LYS A N 1
ATOM 1938 C CA . LYS A 1 269 ? 12.922 -8.061 -12.268 1.00 79.25 269 LYS A CA 1
ATOM 1939 C C . LYS A 1 269 ? 12.531 -7.893 -10.798 1.00 79.25 269 LYS A C 1
ATOM 1941 O O . LYS A 1 269 ? 12.639 -6.783 -10.271 1.00 79.25 269 LYS A O 1
ATOM 1946 N N . PRO A 1 270 ? 12.130 -8.975 -10.108 1.00 81.00 270 PRO A N 1
ATOM 1947 C CA . PRO A 1 270 ? 11.908 -8.934 -8.666 1.00 81.00 270 PRO A CA 1
ATOM 1948 C C . PRO A 1 270 ? 13.111 -8.347 -7.909 1.00 81.00 270 PRO A C 1
ATOM 1950 O O . PRO A 1 270 ? 14.263 -8.634 -8.235 1.00 81.00 270 PRO A O 1
ATOM 1953 N N . GLY A 1 271 ? 12.838 -7.512 -6.908 1.00 75.62 271 GLY A N 1
ATOM 1954 C CA . GLY A 1 271 ? 13.831 -6.809 -6.090 1.00 75.62 271 GLY A CA 1
ATOM 1955 C C . GLY A 1 271 ? 14.285 -5.456 -6.648 1.00 75.62 271 GLY A C 1
ATOM 1956 O O . GLY A 1 271 ? 14.768 -4.622 -5.882 1.00 75.62 271 GLY A O 1
ATOM 1957 N N . ASN A 1 272 ? 14.087 -5.191 -7.942 1.00 77.81 272 ASN A N 1
ATOM 1958 C CA . ASN A 1 272 ? 14.436 -3.907 -8.541 1.00 77.81 272 ASN A CA 1
ATOM 1959 C C . ASN A 1 272 ? 13.321 -2.869 -8.380 1.00 77.81 272 ASN A C 1
ATOM 1961 O O . ASN A 1 272 ? 12.133 -3.185 -8.336 1.00 77.81 272 ASN A O 1
ATOM 1965 N N . SER A 1 273 ? 13.724 -1.601 -8.359 1.00 86.31 273 SER A N 1
ATOM 1966 C CA . SER A 1 273 ? 12.821 -0.452 -8.264 1.00 86.31 273 SER A CA 1
ATOM 1967 C C . SER A 1 273 ? 12.594 0.192 -9.637 1.00 86.31 273 SER A C 1
ATOM 1969 O O . SER A 1 273 ? 12.779 1.396 -9.805 1.00 86.31 273 SER A O 1
ATOM 1971 N N . VAL A 1 274 ? 12.232 -0.628 -10.625 1.00 86.88 274 VAL A N 1
ATOM 1972 C CA . VAL A 1 274 ? 11.928 -0.203 -12.000 1.00 86.88 274 VAL A CA 1
ATOM 1973 C C . VAL A 1 274 ? 10.506 -0.629 -12.345 1.00 86.88 274 VAL A C 1
ATOM 1975 O O . VAL A 1 274 ? 10.113 -1.752 -12.030 1.00 86.88 274 VAL A O 1
ATOM 1978 N N . VAL A 1 275 ? 9.729 0.274 -12.934 1.00 92.44 275 VAL A N 1
ATOM 1979 C CA . VAL A 1 275 ? 8.308 0.069 -13.239 1.00 92.44 275 VAL A CA 1
ATOM 1980 C C . VAL A 1 275 ? 7.916 0.902 -14.454 1.00 92.44 275 VAL A C 1
ATOM 1982 O O . VAL A 1 275 ? 8.400 2.022 -14.619 1.00 92.44 275 VAL A O 1
ATOM 1985 N N . ASP A 1 276 ? 7.007 0.376 -15.265 1.00 93.56 276 ASP A N 1
ATOM 1986 C CA . ASP A 1 276 ? 6.393 1.125 -16.352 1.00 93.56 276 ASP A CA 1
ATOM 1987 C C . ASP A 1 276 ? 5.029 1.640 -15.911 1.00 93.56 276 ASP A C 1
ATOM 1989 O O . ASP A 1 276 ? 4.214 0.898 -15.348 1.00 93.56 276 ASP A O 1
ATOM 1993 N N . ILE A 1 277 ? 4.762 2.909 -16.196 1.00 95.62 277 ILE A N 1
ATOM 1994 C CA . ILE A 1 277 ? 3.477 3.548 -15.926 1.00 95.62 277 ILE A CA 1
ATOM 1995 C C . ILE A 1 277 ? 2.887 4.136 -17.208 1.00 95.62 277 ILE A C 1
ATOM 1997 O O . ILE A 1 277 ? 3.592 4.547 -18.131 1.00 95.62 277 ILE A O 1
ATOM 2001 N N . SER A 1 278 ? 1.562 4.195 -17.258 1.00 94.12 278 SER A N 1
ATOM 2002 C CA . SER A 1 278 ? 0.825 4.693 -18.417 1.00 94.12 278 SER A CA 1
ATOM 2003 C C . SER A 1 278 ? 1.157 6.158 -18.729 1.00 94.12 278 SER A C 1
ATOM 2005 O O . SER A 1 278 ? 1.110 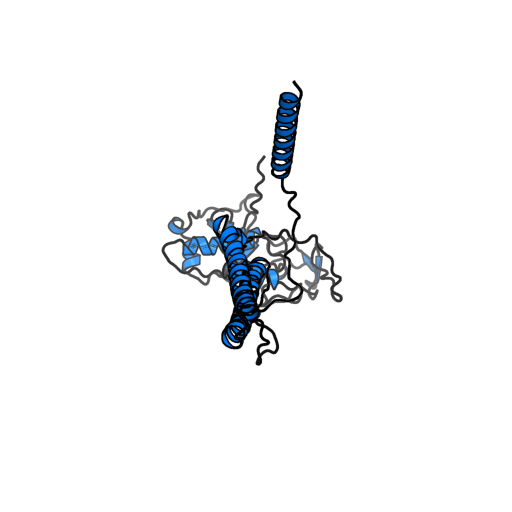7.019 -17.851 1.00 94.12 278 SER A O 1
ATOM 2007 N N . SER A 1 279 ? 1.403 6.453 -20.007 1.00 91.75 279 SER A N 1
ATOM 2008 C CA . SER A 1 279 ? 1.517 7.815 -20.547 1.00 91.75 279 SER A CA 1
ATOM 2009 C C . SER A 1 279 ? 0.168 8.398 -20.995 1.00 91.75 279 SER A C 1
ATOM 2011 O O . SER A 1 279 ? 0.123 9.457 -21.620 1.00 91.75 279 SER A O 1
ATOM 2013 N N . SER A 1 280 ? -0.958 7.737 -20.705 1.00 92.44 280 SER A N 1
ATOM 2014 C CA . SER A 1 280 ? -2.280 8.141 -21.210 1.00 92.44 280 SER A CA 1
ATOM 2015 C C . SER A 1 280 ? -2.905 9.325 -20.459 1.00 92.44 280 SER A C 1
ATOM 2017 O O . SER A 1 280 ? -3.952 9.818 -20.872 1.00 92.44 280 SER A O 1
ATOM 2019 N N . TYR A 1 281 ? -2.289 9.795 -19.371 1.00 91.69 281 TYR A N 1
ATOM 2020 C CA . TYR A 1 281 ? -2.872 10.793 -18.472 1.00 91.69 281 TYR A CA 1
ATOM 2021 C C . TYR A 1 281 ? -2.131 12.130 -18.555 1.00 91.69 281 TYR A C 1
ATOM 2023 O O . TYR A 1 281 ? -1.009 12.262 -18.068 1.00 91.69 281 TYR A O 1
ATOM 2031 N N . SER A 1 282 ? -2.778 13.146 -19.134 1.00 89.62 282 SER A N 1
ATOM 2032 C CA . SER A 1 282 ? -2.177 14.465 -19.385 1.00 89.62 282 SER A CA 1
ATOM 2033 C C . SER A 1 282 ? -1.682 15.160 -18.116 1.00 89.62 282 SER A C 1
ATOM 2035 O O . SER A 1 282 ? -0.560 15.641 -18.109 1.00 89.62 282 SER A O 1
ATOM 2037 N N . ASN A 1 283 ? -2.453 15.149 -17.023 1.00 91.19 283 ASN A N 1
ATOM 2038 C CA . ASN A 1 283 ? -2.044 15.785 -15.760 1.00 91.19 283 ASN A CA 1
ATOM 2039 C C . ASN A 1 283 ? -0.744 15.186 -15.203 1.00 91.19 283 ASN A C 1
ATOM 2041 O O . ASN A 1 283 ? 0.127 15.915 -14.734 1.00 91.19 283 ASN A O 1
ATOM 2045 N N . LEU A 1 284 ? -0.600 13.858 -15.295 1.00 92.94 284 LEU A N 1
ATOM 2046 C CA . LEU A 1 284 ? 0.617 13.163 -14.886 1.00 92.94 284 LEU A CA 1
ATOM 2047 C C . LEU A 1 284 ? 1.779 13.495 -15.829 1.00 92.94 284 LEU A C 1
ATOM 2049 O O . LEU A 1 284 ? 2.871 13.803 -15.364 1.00 92.94 284 LEU A O 1
ATOM 2053 N N . ASN A 1 285 ? 1.546 13.459 -17.141 1.00 91.94 285 ASN A N 1
ATOM 2054 C CA . ASN A 1 285 ? 2.569 13.780 -18.137 1.00 91.94 285 ASN A CA 1
ATOM 2055 C C . ASN A 1 285 ? 3.082 15.213 -17.975 1.00 91.94 285 ASN A C 1
ATOM 2057 O O . ASN A 1 285 ? 4.288 15.446 -18.018 1.00 91.94 285 ASN A O 1
ATOM 2061 N N . ASP A 1 286 ? 2.179 16.164 -17.761 1.00 91.12 286 ASP A N 1
ATOM 2062 C CA . ASP A 1 286 ? 2.508 17.558 -17.501 1.00 91.12 286 ASP A CA 1
ATOM 2063 C C . ASP A 1 286 ? 3.316 17.687 -16.215 1.00 91.12 286 ASP A C 1
ATOM 2065 O O . ASP A 1 286 ? 4.344 18.352 -16.209 1.00 91.12 286 ASP A O 1
ATOM 2069 N N . PHE A 1 287 ? 2.896 17.023 -15.133 1.00 92.00 287 PHE A N 1
ATOM 2070 C CA . PHE A 1 287 ? 3.667 17.007 -13.894 1.00 92.00 287 PHE A CA 1
ATOM 2071 C C . PHE A 1 287 ? 5.082 16.464 -14.121 1.00 92.00 287 PHE A C 1
ATOM 2073 O O . PHE A 1 287 ? 6.043 17.073 -13.663 1.00 92.00 287 PHE A O 1
ATOM 2080 N N . ILE A 1 288 ? 5.229 15.367 -14.870 1.00 91.38 288 ILE A N 1
ATOM 2081 C CA . ILE A 1 288 ? 6.536 14.764 -15.163 1.00 91.38 288 ILE A CA 1
ATOM 2082 C C . ILE A 1 288 ? 7.408 15.680 -16.031 1.00 91.38 288 ILE A C 1
ATOM 2084 O O . ILE A 1 288 ? 8.620 15.746 -15.845 1.00 91.38 288 ILE A O 1
ATOM 2088 N N . THR A 1 289 ? 6.813 16.379 -16.998 1.00 89.06 289 THR A N 1
ATOM 2089 C CA . THR A 1 289 ? 7.575 17.083 -18.040 1.00 89.06 289 THR A CA 1
ATOM 2090 C C . THR A 1 289 ? 7.788 18.572 -17.788 1.00 89.06 289 THR A C 1
ATOM 2092 O O . THR A 1 289 ? 8.732 19.142 -18.345 1.00 89.06 289 THR A O 1
ATOM 2095 N N . ASP A 1 290 ? 6.961 19.191 -16.948 1.00 87.94 290 ASP A N 1
ATOM 2096 C CA . ASP A 1 290 ? 6.997 20.614 -16.628 1.00 87.94 290 ASP A CA 1
ATOM 2097 C C . ASP A 1 290 ? 7.793 20.873 -15.342 1.00 87.94 290 ASP A C 1
ATOM 2099 O O . ASP A 1 290 ? 7.367 20.566 -14.223 1.00 87.94 290 ASP A O 1
ATOM 2103 N N . SER A 1 291 ? 8.960 21.500 -15.501 1.00 82.69 291 SER A N 1
ATOM 2104 C CA . SER A 1 291 ? 9.845 21.854 -14.391 1.00 82.69 291 SER A CA 1
ATOM 2105 C C . SER A 1 291 ? 9.204 22.811 -13.386 1.00 82.69 291 SER A C 1
ATOM 2107 O O . SER A 1 291 ? 9.619 22.827 -12.230 1.00 82.69 291 SER A O 1
ATOM 2109 N N . SER A 1 292 ? 8.199 23.596 -13.789 1.00 83.94 292 SER A N 1
ATOM 2110 C CA . SER A 1 292 ? 7.484 24.494 -12.873 1.00 83.94 292 SER A CA 1
ATOM 2111 C C . SER A 1 292 ? 6.543 23.754 -11.917 1.00 83.94 292 SER A C 1
ATOM 2113 O O . SER A 1 292 ? 6.251 24.272 -10.842 1.00 83.94 292 SER A O 1
ATOM 2115 N N . LYS A 1 293 ? 6.111 22.535 -12.275 1.00 83.06 293 LYS A N 1
ATOM 2116 C CA . LYS A 1 293 ? 5.164 21.723 -11.492 1.00 83.06 293 LYS A CA 1
ATOM 2117 C C . LYS A 1 293 ? 5.862 20.724 -10.573 1.00 83.06 293 LYS A C 1
ATOM 2119 O O . LYS A 1 293 ? 5.440 20.526 -9.440 1.00 83.06 293 LYS A O 1
ATOM 2124 N N . SER A 1 294 ? 6.928 20.083 -11.048 1.00 81.81 294 SER A N 1
ATOM 2125 C CA . SER A 1 294 ? 7.620 19.011 -10.310 1.00 81.81 294 SER A CA 1
ATOM 2126 C C . SER A 1 294 ? 9.059 19.335 -9.917 1.00 81.81 294 SER A C 1
ATOM 2128 O O . SER A 1 294 ? 9.710 18.515 -9.272 1.00 81.81 294 SER A O 1
ATOM 2130 N N . GLY A 1 295 ? 9.590 20.495 -10.322 1.00 78.75 295 GLY A N 1
ATOM 2131 C CA . GLY A 1 295 ? 11.022 20.784 -10.202 1.00 78.75 295 GLY A CA 1
ATOM 2132 C C . GLY A 1 295 ? 11.892 19.927 -11.132 1.00 78.75 295 GLY A C 1
ATOM 2133 O O . GLY A 1 295 ? 13.098 19.829 -10.914 1.00 78.75 295 GLY A O 1
ATOM 2134 N N . SER A 1 296 ? 11.291 19.292 -12.149 1.00 72.31 296 SER A N 1
ATOM 2135 C CA . SER A 1 296 ? 11.978 18.401 -13.088 1.00 72.31 296 SER A CA 1
ATOM 2136 C C . SER A 1 296 ? 13.141 19.059 -13.816 1.00 72.31 296 SER A C 1
ATOM 2138 O O . SER A 1 296 ? 13.025 20.183 -14.302 1.00 72.31 296 SER A O 1
ATOM 2140 N N . TYR A 1 297 ? 14.225 18.311 -14.023 1.00 69.06 297 TYR A N 1
ATOM 2141 C CA . TYR A 1 297 ? 15.305 18.712 -14.929 1.00 69.06 297 TYR A CA 1
ATOM 2142 C C . TYR A 1 297 ? 15.400 17.786 -16.154 1.00 69.06 297 TYR A C 1
ATOM 2144 O O . TYR A 1 297 ? 15.240 16.573 -16.047 1.00 69.06 297 TYR A O 1
ATOM 2152 N N . LYS A 1 298 ? 15.703 18.357 -17.332 1.00 72.12 298 LYS A N 1
ATOM 2153 C CA . LYS A 1 298 ? 15.653 17.688 -18.657 1.00 72.12 298 LYS A CA 1
ATOM 2154 C C . LYS A 1 298 ? 16.990 17.078 -19.137 1.00 72.12 298 LYS A C 1
ATOM 2156 O O . LYS A 1 298 ? 17.143 16.713 -20.298 1.00 72.12 298 LYS A O 1
ATOM 2161 N N . ARG A 1 299 ? 18.014 16.984 -18.289 1.00 55.22 299 ARG A N 1
ATOM 2162 C CA . ARG A 1 299 ? 19.350 16.492 -18.676 1.00 55.22 299 ARG A CA 1
ATOM 2163 C C . ARG A 1 299 ? 19.779 15.280 -17.857 1.00 55.22 299 ARG A C 1
ATOM 2165 O O . ARG A 1 299 ? 20.558 15.399 -16.922 1.00 55.22 299 ARG A O 1
ATOM 2172 N N . VAL A 1 300 ? 19.344 14.106 -18.296 1.00 56.97 300 VAL A N 1
ATOM 2173 C CA . VAL A 1 300 ? 20.032 12.845 -18.010 1.00 56.97 300 VAL A CA 1
ATOM 2174 C C . VAL A 1 300 ? 20.575 12.326 -19.343 1.00 56.97 300 VAL A C 1
ATOM 2176 O O . VAL A 1 300 ? 19.837 11.778 -20.155 1.00 56.97 300 VAL A O 1
ATOM 2179 N N . SER A 1 301 ? 21.841 12.622 -19.645 1.00 51.12 301 SER A N 1
ATOM 2180 C CA . SER A 1 301 ? 22.537 12.088 -20.823 1.00 51.12 301 SER A CA 1
ATOM 2181 C C . SER A 1 301 ? 23.309 10.851 -20.382 1.00 51.12 301 SER A C 1
ATOM 2183 O O . SER A 1 301 ? 24.341 10.976 -19.727 1.00 51.12 301 SER A O 1
ATOM 2185 N N . CYS A 1 302 ? 22.797 9.666 -20.706 1.00 52.56 302 CYS A N 1
ATOM 2186 C CA . CYS A 1 302 ? 23.409 8.383 -20.368 1.00 52.56 302 CYS A CA 1
ATOM 2187 C C . CYS A 1 302 ? 24.672 8.157 -21.221 1.00 52.56 302 CYS A C 1
ATOM 2189 O O . CYS A 1 302 ? 24.650 7.411 -22.194 1.00 52.56 302 CYS A O 1
ATOM 2191 N N . SER A 1 303 ? 25.774 8.836 -20.899 1.00 37.97 303 SER A N 1
ATOM 2192 C CA . SER A 1 303 ? 27.084 8.561 -21.493 1.00 37.97 303 SER A CA 1
ATOM 2193 C C . SER A 1 303 ? 28.060 8.142 -20.400 1.00 37.97 303 SER A C 1
ATOM 2195 O O . SER A 1 303 ? 28.261 8.864 -19.430 1.00 37.97 303 SER A O 1
ATOM 2197 N N . GLN A 1 304 ? 28.607 6.937 -20.569 1.00 35.34 304 GLN A N 1
ATOM 2198 C CA . GLN A 1 304 ? 29.674 6.309 -19.782 1.00 35.34 304 GLN A CA 1
ATOM 2199 C C . GLN A 1 304 ? 29.477 6.312 -18.255 1.00 35.34 304 GLN A C 1
ATOM 2201 O O . GLN A 1 304 ? 30.132 7.033 -17.513 1.00 35.34 304 GLN A O 1
ATOM 2206 N N . GLY A 1 305 ? 28.599 5.416 -17.789 1.00 40.69 305 GLY A N 1
ATOM 2207 C CA . GLY A 1 305 ? 28.621 4.914 -16.407 1.00 40.69 305 GLY A CA 1
ATOM 2208 C C . GLY A 1 305 ? 27.764 5.658 -15.380 1.00 40.69 305 GLY A C 1
ATOM 2209 O O . GLY A 1 305 ? 27.819 5.303 -14.209 1.00 40.69 305 GLY A O 1
ATOM 2210 N N . GLY A 1 306 ? 26.969 6.654 -15.792 1.00 45.50 306 GLY A N 1
ATOM 2211 C CA . GLY A 1 306 ? 26.290 7.556 -14.851 1.00 45.50 306 GLY A CA 1
ATOM 2212 C C . GLY A 1 306 ? 24.783 7.396 -14.634 1.00 45.50 306 GLY A C 1
ATOM 2213 O O . GLY A 1 306 ? 24.303 7.875 -13.613 1.00 45.50 306 GLY A O 1
ATOM 2214 N N . CYS A 1 307 ? 24.010 6.761 -15.527 1.00 52.19 307 CYS A N 1
ATOM 2215 C CA . CYS A 1 307 ? 22.555 6.600 -15.347 1.00 52.19 307 CYS A CA 1
ATOM 2216 C C . CYS A 1 307 ? 22.075 5.273 -15.952 1.00 52.19 307 CYS A C 1
ATOM 2218 O O . CYS A 1 307 ? 22.157 5.069 -17.159 1.00 52.19 307 CYS A O 1
ATOM 2220 N N . THR A 1 308 ? 21.594 4.360 -15.109 1.00 58.75 308 THR A N 1
ATOM 2221 C CA . THR A 1 308 ? 21.280 2.957 -15.442 1.00 58.75 308 THR A CA 1
ATOM 2222 C C . THR A 1 308 ? 19.806 2.707 -15.782 1.00 58.75 308 THR A C 1
ATOM 2224 O O . THR A 1 308 ? 19.392 1.554 -15.822 1.00 58.75 308 THR A O 1
ATOM 2227 N N . CYS A 1 309 ? 19.008 3.761 -16.002 1.00 69.75 309 CYS A N 1
ATOM 2228 C CA . CYS A 1 309 ? 17.556 3.619 -16.130 1.00 69.75 309 CYS A CA 1
ATOM 2229 C C . CYS A 1 309 ? 17.109 3.139 -17.519 1.00 69.75 309 CYS A C 1
ATOM 2231 O O . CYS A 1 309 ? 16.637 2.021 -17.664 1.00 69.75 309 CYS A O 1
ATOM 2233 N N . SER A 1 310 ? 17.317 3.945 -18.562 1.00 68.75 310 SER A N 1
ATOM 2234 C CA . SER A 1 310 ? 17.111 3.530 -19.953 1.00 68.75 310 SER A CA 1
ATOM 2235 C C . SER A 1 310 ? 17.997 4.365 -20.879 1.00 68.75 310 SER A C 1
ATOM 2237 O O . SER A 1 310 ? 18.305 5.525 -20.598 1.00 68.75 310 SER A O 1
ATOM 2239 N N . ASN A 1 311 ? 18.422 3.769 -21.994 1.00 65.56 311 ASN A N 1
ATOM 2240 C CA . ASN A 1 311 ? 19.214 4.430 -23.039 1.00 65.56 311 ASN A CA 1
ATOM 2241 C C . ASN A 1 311 ? 18.331 4.963 -24.186 1.00 65.56 311 ASN A C 1
ATOM 2243 O O . ASN A 1 311 ? 18.843 5.302 -25.253 1.00 65.56 311 ASN A O 1
ATOM 2247 N N . LYS A 1 312 ? 17.001 4.978 -24.014 1.00 66.56 312 LYS A N 1
ATOM 2248 C CA . LYS A 1 312 ? 16.028 5.210 -25.095 1.00 66.56 312 LYS A CA 1
ATOM 2249 C C . LYS A 1 312 ? 15.623 6.673 -25.321 1.00 66.56 312 LYS A C 1
ATOM 2251 O O . LYS A 1 312 ? 14.841 6.931 -26.230 1.00 66.56 312 LYS A O 1
ATOM 2256 N N . GLY A 1 313 ? 16.169 7.641 -24.580 1.00 64.44 313 GLY A N 1
ATOM 2257 C CA . GLY A 1 313 ? 15.868 9.060 -24.803 1.00 64.44 313 GLY A CA 1
ATOM 2258 C C . GLY A 1 313 ? 16.291 9.985 -23.658 1.00 64.44 313 GLY A C 1
ATOM 2259 O O . GLY A 1 313 ? 16.940 9.533 -22.715 1.00 64.44 313 GLY A O 1
ATOM 2260 N N . PRO A 1 314 ? 15.947 11.288 -23.731 1.00 72.31 314 PRO A N 1
ATOM 2261 C CA . PRO A 1 314 ? 16.121 12.202 -22.608 1.00 72.31 314 PRO A CA 1
ATOM 2262 C C . PRO A 1 314 ? 15.205 11.791 -21.447 1.00 72.31 314 PRO A C 1
ATOM 2264 O O . PRO A 1 314 ? 14.040 11.461 -21.661 1.00 72.31 314 PRO A O 1
ATOM 2267 N N . GLY A 1 315 ? 15.742 11.829 -20.229 1.00 81.06 315 GLY A N 1
ATOM 2268 C CA . GLY A 1 315 ? 14.984 11.583 -19.006 1.00 81.06 315 GLY A CA 1
ATOM 2269 C C . GLY A 1 315 ? 14.640 12.865 -18.249 1.00 81.06 315 GLY A C 1
ATOM 2270 O O . GLY A 1 315 ? 15.343 13.875 -18.363 1.00 81.06 315 GLY A O 1
ATOM 2271 N N . TRP A 1 316 ? 13.584 12.786 -17.446 1.00 86.75 316 TRP A N 1
ATOM 2272 C CA . TRP A 1 316 ? 13.211 13.781 -16.443 1.00 86.75 316 TRP A CA 1
ATOM 2273 C C . TRP A 1 316 ? 13.557 13.226 -15.067 1.00 86.75 316 TRP A C 1
ATOM 2275 O O . TRP A 1 316 ? 13.157 12.107 -14.752 1.00 86.75 316 TRP A O 1
ATOM 2285 N N . LEU A 1 317 ? 14.312 13.966 -14.252 1.00 83.88 317 LEU A N 1
ATOM 2286 C CA . LEU A 1 317 ? 14.503 13.590 -12.850 1.00 83.88 317 LEU A CA 1
ATOM 2287 C C . LEU A 1 317 ? 13.537 14.368 -11.967 1.00 83.88 317 LEU A C 1
ATOM 2289 O O . LEU A 1 317 ? 13.551 15.599 -11.981 1.00 83.88 317 LEU A O 1
ATOM 2293 N N . ILE A 1 318 ? 12.791 13.639 -11.142 1.00 84.69 318 ILE A N 1
ATOM 2294 C CA . ILE A 1 318 ? 11.993 14.192 -10.047 1.00 84.69 318 ILE A CA 1
ATOM 2295 C C . ILE A 1 318 ? 12.422 13.482 -8.771 1.00 84.69 318 ILE A C 1
ATOM 2297 O O . ILE A 1 318 ? 12.281 12.263 -8.654 1.00 84.69 318 ILE A O 1
ATOM 2301 N N . GLY A 1 319 ? 12.952 14.233 -7.808 1.00 81.56 319 GLY A N 1
ATOM 2302 C CA . GLY A 1 319 ? 13.473 13.652 -6.571 1.00 81.56 319 GLY A CA 1
ATOM 2303 C C . GLY A 1 319 ? 14.582 12.632 -6.851 1.00 81.56 319 GLY A C 1
ATOM 2304 O O . GLY A 1 319 ? 15.610 12.981 -7.415 1.00 81.56 319 GLY A O 1
ATOM 2305 N N . ASN A 1 320 ? 14.382 11.374 -6.458 1.00 76.62 320 ASN A N 1
ATOM 2306 C CA . ASN A 1 320 ? 15.319 10.259 -6.660 1.00 76.62 320 ASN A CA 1
ATOM 2307 C C . ASN A 1 320 ? 14.933 9.330 -7.830 1.00 76.62 320 ASN A C 1
ATOM 2309 O O . ASN A 1 320 ? 15.474 8.222 -7.935 1.00 76.62 320 ASN A O 1
ATOM 2313 N N . ALA A 1 321 ? 13.992 9.749 -8.678 1.00 85.94 321 ALA A N 1
ATOM 2314 C CA . ALA A 1 321 ? 13.435 8.940 -9.752 1.00 85.94 321 ALA A CA 1
ATOM 2315 C C . ALA A 1 321 ? 13.721 9.546 -11.127 1.00 85.94 321 ALA A C 1
ATOM 2317 O O . ALA A 1 321 ? 13.552 10.750 -11.329 1.00 85.94 321 ALA A O 1
ATOM 2318 N N . VAL A 1 322 ? 14.127 8.696 -12.070 1.00 86.94 322 VAL A N 1
ATOM 2319 C CA . VAL A 1 322 ? 14.309 9.049 -13.482 1.00 86.94 322 VAL A CA 1
ATOM 2320 C C . VAL A 1 322 ? 13.128 8.504 -14.276 1.00 86.94 322 VAL A C 1
ATOM 2322 O O . VAL A 1 322 ? 12.830 7.315 -14.194 1.00 86.94 322 VAL A O 1
ATOM 2325 N N . TYR A 1 323 ? 12.499 9.367 -15.067 1.00 89.38 323 TYR A N 1
ATOM 2326 C CA . TYR A 1 323 ? 11.386 9.050 -15.956 1.00 89.38 323 TYR A CA 1
ATOM 2327 C C . TYR A 1 323 ? 11.874 9.149 -17.395 1.00 89.38 323 TYR A C 1
ATOM 2329 O O . TYR A 1 323 ? 12.377 10.196 -17.805 1.00 89.38 323 TYR A O 1
ATOM 2337 N N . VAL A 1 324 ? 11.734 8.079 -18.169 1.00 87.88 324 VAL A N 1
ATOM 2338 C CA . VAL A 1 324 ? 12.085 8.036 -19.592 1.00 87.88 324 VAL A CA 1
ATOM 2339 C C . VAL A 1 324 ? 10.837 7.661 -20.373 1.00 87.88 324 VAL A C 1
ATOM 2341 O O . VAL A 1 324 ? 10.107 6.756 -19.986 1.00 87.88 324 VAL A O 1
ATOM 2344 N N . ARG A 1 325 ? 10.570 8.364 -21.472 1.00 87.44 325 ARG A N 1
ATOM 2345 C CA . ARG A 1 325 ? 9.450 8.022 -22.348 1.00 87.44 325 ARG A CA 1
ATOM 2346 C C . ARG A 1 325 ? 9.914 7.026 -23.403 1.00 87.44 325 ARG A C 1
ATOM 2348 O O . ARG A 1 325 ? 10.799 7.351 -24.196 1.00 87.44 325 ARG A O 1
ATOM 2355 N N . GLU A 1 326 ? 9.313 5.846 -23.425 1.00 85.44 326 GLU A N 1
ATOM 2356 C CA . GLU A 1 326 ? 9.572 4.816 -24.433 1.00 85.44 326 GLU A CA 1
ATOM 2357 C C . GLU A 1 326 ? 8.371 4.723 -25.371 1.00 85.44 326 GLU A C 1
ATOM 2359 O O . GLU A 1 326 ? 7.241 4.786 -24.915 1.00 85.44 326 GLU A O 1
ATOM 2364 N N . SER A 1 327 ? 8.600 4.628 -26.684 1.00 80.19 327 SER A N 1
ATOM 2365 C CA . SER A 1 327 ? 7.571 4.836 -27.717 1.00 80.19 327 SER A CA 1
ATOM 2366 C C . SER A 1 327 ? 7.068 3.551 -28.391 1.00 80.19 327 SER A C 1
ATOM 2368 O O . SER A 1 327 ? 6.418 3.612 -29.436 1.00 80.19 327 SER A O 1
ATOM 2370 N N . SER A 1 328 ?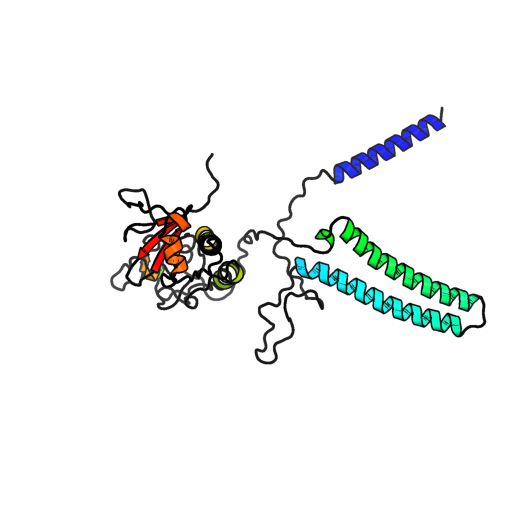 7.372 2.363 -27.860 1.00 71.62 328 SER A N 1
ATOM 2371 C CA . SER A 1 328 ? 6.980 1.081 -28.474 1.00 71.62 328 SER A CA 1
ATOM 2372 C C . SER A 1 328 ? 6.779 -0.040 -27.443 1.00 71.62 328 SER A C 1
ATOM 2374 O O . SER A 1 328 ? 7.671 -0.876 -27.292 1.00 71.62 328 SER A O 1
ATOM 2376 N N . PRO A 1 329 ? 5.610 -0.118 -26.771 1.00 77.06 329 PRO A N 1
ATOM 2377 C CA . PRO A 1 329 ? 4.466 0.816 -26.809 1.00 77.06 329 PRO A CA 1
ATOM 2378 C C . PRO A 1 329 ? 4.744 2.134 -26.061 1.00 77.06 329 PRO A C 1
ATOM 2380 O O . PRO A 1 329 ? 5.709 2.193 -25.311 1.00 77.06 329 PRO A O 1
ATOM 2383 N N . ASP A 1 330 ? 3.932 3.186 -26.256 1.00 87.00 330 ASP A N 1
ATOM 2384 C CA . ASP A 1 330 ? 4.119 4.465 -25.539 1.00 87.00 330 ASP A CA 1
ATOM 2385 C C . ASP A 1 330 ? 3.818 4.314 -24.042 1.00 87.00 330 ASP A C 1
ATOM 2387 O O . ASP A 1 330 ? 2.691 3.986 -23.664 1.00 87.00 330 ASP A O 1
ATOM 2391 N N . HIS A 1 331 ? 4.828 4.529 -23.205 1.00 90.69 331 HIS A N 1
ATOM 2392 C CA . HIS A 1 331 ? 4.719 4.502 -21.748 1.00 90.69 331 HIS A CA 1
ATOM 2393 C C . HIS A 1 331 ? 5.874 5.275 -21.099 1.00 90.69 331 HIS A C 1
ATOM 2395 O O . HIS A 1 331 ? 6.841 5.684 -21.750 1.00 90.69 331 HIS A O 1
ATOM 2401 N N . TRP A 1 332 ? 5.765 5.478 -19.790 1.00 92.44 332 TRP A N 1
ATOM 2402 C CA . TRP A 1 332 ? 6.853 5.973 -18.960 1.00 92.44 332 TRP A CA 1
ATOM 2403 C C . TRP A 1 332 ? 7.591 4.800 -18.337 1.00 92.44 332 TRP A C 1
ATOM 2405 O O . TRP A 1 332 ? 7.016 4.089 -17.519 1.00 92.44 332 TRP A O 1
ATOM 2415 N N . HIS A 1 333 ? 8.860 4.647 -18.681 1.00 90.25 333 HIS A N 1
ATOM 2416 C CA . HIS A 1 333 ? 9.791 3.771 -17.994 1.00 90.25 333 HIS A CA 1
ATOM 2417 C C . HIS A 1 333 ? 10.420 4.529 -16.825 1.00 90.25 333 HIS A C 1
ATOM 2419 O O . HIS A 1 333 ? 11.057 5.572 -17.022 1.00 90.25 333 HIS A O 1
ATOM 2425 N N . VAL A 1 334 ? 10.213 4.045 -15.602 1.00 91.44 334 VAL A N 1
ATOM 2426 C CA . VAL A 1 334 ? 10.585 4.774 -14.387 1.00 91.44 334 VAL A CA 1
ATOM 2427 C C . VAL A 1 334 ? 11.536 3.953 -13.539 1.00 91.44 334 VAL A C 1
ATOM 2429 O O . VAL A 1 334 ? 11.234 2.820 -13.166 1.00 91.44 334 VAL A O 1
ATOM 2432 N N . CYS A 1 335 ? 12.658 4.560 -13.162 1.00 87.75 335 CYS A N 1
ATOM 2433 C CA . CYS A 1 335 ? 13.619 3.951 -12.254 1.00 87.75 335 CYS A CA 1
ATOM 2434 C C . CYS A 1 335 ? 13.760 4.793 -11.000 1.00 87.75 335 CYS A C 1
ATOM 2436 O O . CYS A 1 335 ? 14.205 5.942 -11.045 1.00 87.75 335 CYS A O 1
ATOM 2438 N N . PHE A 1 336 ? 13.421 4.188 -9.872 1.00 83.94 336 PHE A N 1
ATOM 2439 C CA . PHE A 1 336 ? 13.565 4.786 -8.560 1.00 83.94 336 PHE A CA 1
ATOM 2440 C C . PHE A 1 336 ? 14.899 4.353 -7.961 1.00 83.94 336 PHE A C 1
ATOM 2442 O O . PHE A 1 336 ? 15.193 3.160 -7.848 1.00 83.94 336 PHE A O 1
ATOM 2449 N N . SER A 1 337 ? 15.714 5.320 -7.554 1.00 72.12 337 SER A N 1
ATOM 2450 C CA . SER A 1 337 ? 16.926 5.022 -6.792 1.00 72.12 337 SER A CA 1
ATOM 2451 C C . SER A 1 337 ? 16.509 4.575 -5.393 1.00 72.12 337 SER A C 1
ATOM 2453 O O . SER A 1 337 ? 15.714 5.255 -4.741 1.00 72.12 337 SER A O 1
ATOM 2455 N N . SER A 1 338 ? 17.022 3.441 -4.915 1.00 50.91 338 SER A N 1
ATOM 2456 C CA . SER A 1 338 ? 16.762 2.979 -3.550 1.00 50.91 338 SER A CA 1
ATOM 2457 C C . SER A 1 338 ? 17.156 4.071 -2.559 1.00 50.91 338 SER A C 1
ATOM 2459 O O . SER A 1 338 ? 18.320 4.466 -2.508 1.00 50.91 338 SER A O 1
ATOM 2461 N N . SER A 1 339 ? 16.206 4.553 -1.758 1.00 40.81 339 SER A N 1
ATOM 2462 C CA . SER A 1 339 ? 16.494 5.387 -0.594 1.00 40.81 339 SER A CA 1
ATOM 2463 C C . SER A 1 339 ? 17.139 4.522 0.493 1.00 40.81 339 SER A C 1
ATOM 2465 O O . SER A 1 339 ? 16.531 4.218 1.518 1.00 40.81 339 SER A O 1
ATOM 2467 N N . THR A 1 340 ? 18.371 4.076 0.277 1.00 35.16 340 THR A N 1
ATOM 2468 C CA . THR A 1 340 ? 19.239 3.730 1.396 1.00 35.16 340 THR A CA 1
ATOM 2469 C C . THR A 1 340 ? 19.688 5.047 2.006 1.00 35.16 340 THR A C 1
ATOM 2471 O O . THR A 1 340 ? 20.597 5.700 1.497 1.00 35.16 340 THR A O 1
ATOM 2474 N N . GLY A 1 341 ? 19.043 5.443 3.107 1.00 36.59 341 GLY A N 1
ATOM 2475 C CA . GLY A 1 341 ? 19.776 6.156 4.144 1.00 36.59 341 GLY A CA 1
ATOM 2476 C C . GLY A 1 341 ? 21.030 5.334 4.443 1.00 36.59 341 GLY A C 1
ATOM 2477 O O . GLY A 1 341 ? 20.930 4.162 4.799 1.00 36.59 341 GLY A O 1
ATOM 2478 N N . GLY A 1 342 ? 22.192 5.909 4.156 1.00 31.55 342 GLY A N 1
ATOM 2479 C CA . GLY A 1 342 ? 23.459 5.188 4.134 1.00 31.55 342 GLY A CA 1
ATOM 2480 C C . GLY A 1 342 ? 24.560 5.996 3.458 1.00 31.55 342 GLY A C 1
ATOM 2481 O O . GLY A 1 342 ? 25.173 5.529 2.50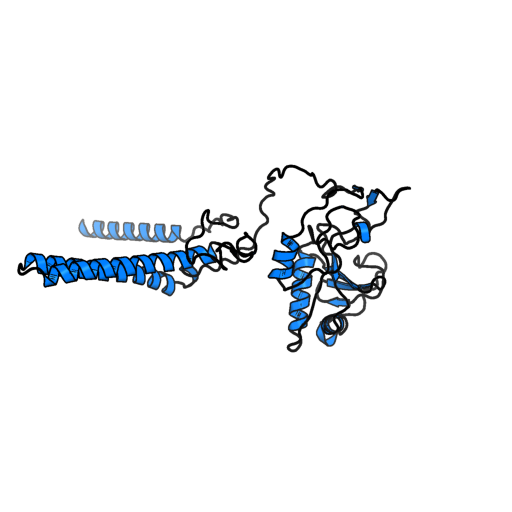5 1.00 31.55 342 GLY A O 1
ATOM 2482 N N . GLY A 1 343 ? 24.769 7.225 3.928 1.00 27.81 343 GLY A N 1
ATOM 2483 C CA . GLY A 1 343 ? 26.039 7.935 3.811 1.00 27.81 343 GLY A CA 1
ATOM 2484 C C . GLY A 1 343 ? 26.587 8.083 5.228 1.00 27.81 343 GLY A C 1
ATOM 2485 O O . GLY A 1 343 ? 25.823 8.482 6.102 1.00 27.81 343 GLY A O 1
ATOM 2486 N N . PHE A 1 344 ? 27.837 7.651 5.403 1.00 31.98 344 PHE A N 1
ATOM 2487 C CA . PHE A 1 344 ? 28.654 7.568 6.623 1.00 31.98 344 PHE A CA 1
ATOM 2488 C C . PHE A 1 344 ? 28.356 8.570 7.744 1.00 31.98 344 PHE A C 1
ATOM 2490 O O . PHE A 1 344 ? 28.183 9.771 7.442 1.00 31.98 344 PHE A O 1
#